Protein 4FHD (pdb70)

Nearest PDB structures (foldseek):
  4fhd-assembly1_A  TM=1.003E+00  e=2.148E-74  Geobacillus thermodenitrificans NG80-2
  4rh1-assembly1_A  TM=1.002E+00  e=1.471E-72  Geobacillus thermodenitrificans NG80-2
  4k9r-assembly1_A  TM=9.963E-01  e=1.857E-71  Geobacillus thermodenitrificans NG80-2
  4fhe-assembly1_A  TM=9.965E-01  e=1.137E-70  Geobacillus thermodenitrificans NG80-2
  4fhg-assembly1_A  TM=9.957E-01  e=1.957E-70  Geobacillus thermodenitrificans NG80-2

InterPro domains:
  IPR007197 Radical SAM [PS51918] (76-304)
  IPR007197 Radical SAM [SFLDS00029] (1-341)
  IPR023897 Spore photoproduct lyase, firmicutes [TIGR04070] (4-341)
  IPR034560 Spore photoproduct lyase, Bacilli type [SFLDF00292] (1-341)
  IPR049539 Spore photoproduct lyase [PF20903] (4-341)
  IPR049539 Spore photoproduct lyase [PTHR37822] (7-338)

Organism: Geobacillus thermodenitrificans (strain NG80-2) (NCBI:txid420246)

CATH classification: 3.40.50.12110 (+1 more: 3.80.30.30)

Structure (mmCIF, N/CA/C/O backbone):
data_4FHD
#
_entry.id   4FHD
#
_cell.length_a   53.320
_cell.length_b   58.920
_cell.length_c   131.620
_cell.angle_alpha   90.00
_cell.angle_beta   90.00
_cell.angle_gamma   90.00
#
_symmetry.space_group_name_H-M   'P 21 21 21'
#
loop_
_entity.id
_entity.type
_entity.pdbx_description
1 polymer 'Spore photoproduct lyase'
2 non-polymer 'IRON/SULFUR CLUSTER'
3 non-polymer [(3S)-3-amino-4-hydroxy-4-oxo-butyl]-[[(2S,3S,4R,5R)-5-(6-aminopurin-9-yl)-3,4-dihydroxy-oxolan-2-yl]methyl]-methyl-selanium
4 non-polymer 'SULFATE ION'
5 non-polymer 1-[(2R,4S,5R)-5-(hydroxymethyl)-4-oxidanyl-oxolan-2-yl]-5-[[(5R)-1-[(2R,4S,5R)-5-(hydroxymethyl)-4-oxidanyl-oxolan-2-yl]-5-methyl-2,4-bis(oxidanylidene)-1,3-diazinan-5-yl]methyl]pyrimidine-2,4-dione
6 non-polymer 'PYROPHOSPHATE 2-'
7 water water
#
loop_
_atom_site.group_PDB
_atom_site.id
_atom_site.type_symbol
_atom_site.label_atom_id
_atom_site.label_alt_id
_atom_site.label_comp_id
_atom_site.label_asym_id
_atom_site.label_entity_id
_atom_site.label_seq_id
_atom_site.pdbx_PDB_ins_code
_atom_site.Cartn_x
_atom_site.Cartn_y
_atom_site.Cartn_z
_atom_site.occupancy
_atom_site.B_iso_or_equiv
_atom_site.auth_seq_id
_atom_site.auth_comp_id
_atom_site.auth_asym_id
_atom_site.auth_atom_id
_atom_site.pdbx_PDB_model_num
ATOM 1 N N . LYS A 1 29 ? -36.197 -1.574 -0.072 1.00 38.86 2 LYS A N 1
ATOM 2 C CA . LYS A 1 29 ? -36.092 -1.788 1.400 1.00 38.23 2 LYS A CA 1
ATOM 3 C C . LYS A 1 29 ? -34.923 -1.053 2.076 1.00 37.35 2 LYS A C 1
ATOM 4 O O . LYS A 1 29 ? -34.856 -1.035 3.302 1.00 37.12 2 LYS A O 1
ATOM 10 N N . PRO A 1 30 ? -34.001 -0.447 1.294 1.00 36.24 3 PRO A N 1
ATOM 11 C CA . PRO A 1 30 ? -33.037 0.446 1.948 1.00 35.27 3 PRO A CA 1
ATOM 12 C C . PRO A 1 30 ? -33.735 1.603 2.656 1.00 34.19 3 PRO A C 1
ATOM 13 O O . PRO A 1 30 ? -34.731 2.118 2.152 1.00 33.87 3 PRO A O 1
ATOM 17 N N . PHE A 1 31 ? -33.238 1.998 3.825 1.00 32.51 4 PHE A N 1
ATOM 18 C CA . PHE A 1 31 ? -33.893 3.061 4.579 1.00 31.39 4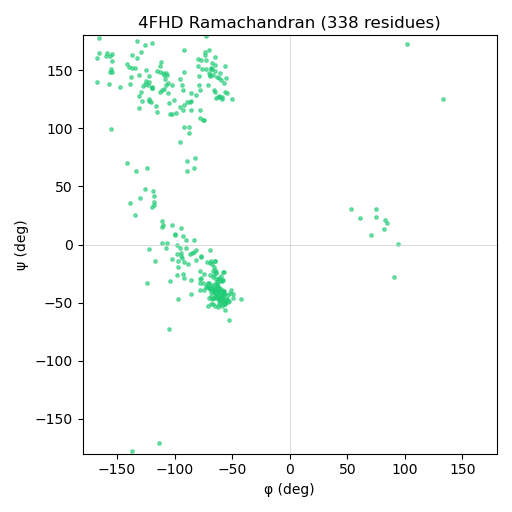 PHE A CA 1
ATOM 19 C C . PHE A 1 31 ? -33.913 4.396 3.808 1.00 30.20 4 PHE A C 1
ATOM 20 O O . PHE A 1 31 ? -32.889 4.866 3.332 1.00 29.95 4 PHE A O 1
ATOM 28 N N . VAL A 1 32 ? -35.098 4.978 3.692 1.00 29.15 5 VAL A N 1
ATOM 29 C CA . VAL A 1 32 ? -35.265 6.345 3.226 1.00 28.66 5 VAL A CA 1
ATOM 30 C C . VAL A 1 32 ? -36.185 7.065 4.211 1.00 28.14 5 VAL A C 1
ATOM 31 O O . VAL A 1 32 ? -37.278 6.578 4.504 1.00 28.10 5 VAL A O 1
ATOM 35 N N . PRO A 1 33 ? -35.753 8.231 4.722 1.00 27.21 6 PRO A N 1
ATOM 36 C CA . PRO A 1 33 ? -36.560 8.950 5.710 1.00 27.04 6 PRO A CA 1
ATOM 37 C C . PRO A 1 33 ? -37.870 9.508 5.131 1.00 26.97 6 PRO A C 1
ATOM 38 O O . PRO A 1 33 ? -37.943 9.807 3.947 1.00 26.56 6 PRO A O 1
ATOM 42 N N . LYS A 1 34 ? -38.887 9.624 5.977 1.00 27.19 7 LYS A N 1
ATOM 43 C CA . LYS A 1 34 ? -40.163 10.252 5.609 1.00 27.70 7 LYS A CA 1
ATOM 44 C C . LYS A 1 34 ? -40.180 11.746 5.940 1.00 27.14 7 LYS A C 1
ATOM 45 O O . LYS A 1 34 ? -41.050 12.489 5.482 1.00 27.44 7 LYS A O 1
ATOM 51 N N . LEU A 1 35 ? -39.226 12.167 6.760 1.00 26.22 8 LEU A N 1
ATOM 52 C CA . LEU A 1 35 ? -39.091 13.547 7.186 1.00 25.76 8 LEU A CA 1
ATOM 53 C C . LEU A 1 35 ? -37.601 13.819 7.381 1.00 25.24 8 LEU A C 1
ATOM 54 O O . LEU A 1 35 ? -36.905 12.975 7.933 1.00 25.14 8 LEU A O 1
ATOM 59 N N . VAL A 1 36 ? -37.118 14.963 6.901 1.00 24.72 9 VAL A N 1
ATOM 60 C CA . VAL A 1 36 ? -35.711 15.362 7.072 1.00 24.40 9 VAL A CA 1
ATOM 61 C C . VAL A 1 36 ? -35.598 16.780 7.622 1.00 24.82 9 VAL A C 1
ATOM 62 O O . VAL A 1 36 ? -36.245 17.718 7.109 1.00 24.90 9 VAL A O 1
ATOM 66 N N . TYR A 1 37 ? -34.774 16.936 8.660 1.00 24.58 10 TYR A N 1
ATOM 67 C CA . TYR A 1 37 ? -34.425 18.240 9.202 1.00 24.86 10 TYR A CA 1
ATOM 68 C C . TYR A 1 37 ? -32.981 18.580 8.852 1.00 25.27 10 TYR A C 1
ATOM 69 O O . TYR A 1 37 ? -32.113 17.702 8.871 1.00 25.20 10 TYR A O 1
ATOM 78 N N . PHE A 1 38 ? -32.722 19.853 8.560 1.00 25.24 11 PHE A N 1
ATOM 79 C CA . PHE A 1 38 ? -31.359 20.340 8.362 1.00 25.51 11 PHE A CA 1
ATOM 80 C C . PHE A 1 38 ? -31.043 21.415 9.381 1.00 26.55 11 PHE A C 1
ATOM 81 O O . PHE A 1 38 ? -31.857 22.315 9.630 1.00 26.61 11 PHE A O 1
ATOM 89 N N . GLU A 1 39 ? -29.863 21.332 9.983 1.00 27.34 12 GLU A N 1
ATOM 90 C CA . GLU A 1 39 ? -29.312 22.487 10.679 1.00 28.26 12 GLU A CA 1
ATOM 91 C C . GLU A 1 39 ? -28.897 23.503 9.629 1.00 28.40 12 GLU A C 1
ATOM 92 O O . GLU A 1 39 ? -28.308 23.118 8.615 1.00 28.33 12 GLU A O 1
ATOM 98 N N . PRO A 1 40 ? -29.185 24.801 9.858 1.00 29.02 13 PRO A N 1
ATOM 99 C CA . PRO A 1 40 ? -28.738 25.811 8.907 1.00 29.52 13 PRO A CA 1
ATOM 100 C C . PRO A 1 40 ? -27.260 25.651 8.559 1.00 30.02 13 PRO A C 1
ATOM 101 O O . PRO A 1 40 ? -26.890 25.714 7.393 1.00 29.54 13 PRO A O 1
ATOM 105 N N . GLU A 1 41 ? -26.444 25.387 9.574 1.00 30.87 14 GLU A N 1
ATOM 106 C CA . GLU A 1 41 ? -24.990 25.269 9.410 1.00 31.85 14 GLU A CA 1
ATOM 107 C C . GLU A 1 41 ? -24.529 24.081 8.551 1.00 31.56 14 GLU A C 1
ATOM 108 O O . GLU A 1 41 ? -23.445 24.128 7.953 1.00 31.54 14 GLU A O 1
ATOM 114 N N . ALA A 1 42 ? -25.339 23.022 8.489 1.00 31.41 15 ALA A N 1
ATOM 115 C CA . ALA A 1 42 ? -25.040 21.866 7.630 1.00 31.64 15 ALA A CA 1
ATOM 116 C C . ALA A 1 42 ? -24.904 22.247 6.153 1.00 31.79 15 ALA A C 1
ATOM 117 O O . ALA A 1 42 ? -24.123 21.638 5.416 1.00 30.98 15 ALA A O 1
ATOM 119 N N . LEU A 1 43 ? -25.652 23.267 5.735 1.00 32.79 16 LEU A N 1
ATOM 120 C CA . LEU A 1 43 ? -25.635 23.742 4.343 1.00 33.57 16 LEU A CA 1
ATOM 121 C C . LEU A 1 43 ? -24.290 24.326 3.902 1.00 34.16 16 LEU A C 1
ATOM 122 O O . LEU A 1 43 ? -24.066 24.532 2.709 1.00 34.72 16 LEU A O 1
ATOM 127 N N . SER A 1 44 ? -23.407 24.601 4.853 1.00 34.48 17 SER A N 1
ATOM 128 C CA . SER A 1 44 ? -22.078 25.114 4.539 1.00 34.86 17 SER A CA 1
ATOM 129 C C . SER A 1 44 ? -21.084 24.014 4.179 1.00 34.69 17 SER A C 1
ATOM 130 O O . SER A 1 44 ? -19.953 24.312 3.788 1.00 35.20 17 SER A O 1
ATOM 133 N N . TYR A 1 45 ? -21.491 22.754 4.318 1.00 33.84 18 TYR A N 1
ATOM 134 C CA . TYR A 1 45 ? -20.622 21.632 4.006 1.00 33.57 18 TYR A CA 1
ATOM 135 C C . TYR A 1 45 ? -21.103 20.918 2.748 1.00 33.84 18 TYR A C 1
ATOM 136 O O . TYR A 1 45 ? -22.312 20.892 2.473 1.00 33.59 18 TYR A O 1
ATOM 145 N N . PRO A 1 46 ? -20.159 20.355 1.967 1.00 33.90 19 PRO A N 1
ATOM 146 C CA . PRO A 1 46 ? -20.480 19.604 0.744 1.00 33.64 19 PRO A CA 1
ATOM 147 C C . PRO A 1 46 ? -21.562 18.539 0.916 1.00 32.97 19 PRO A C 1
ATOM 148 O O . PRO A 1 46 ? -22.482 18.458 0.093 1.00 33.06 19 PRO A O 1
ATOM 152 N N . LEU A 1 47 ? -21.462 17.736 1.975 1.00 31.78 20 LEU A N 1
ATOM 153 C CA . LEU A 1 47 ? -22.448 16.693 2.234 1.00 30.92 20 LEU A CA 1
ATOM 154 C C . LEU A 1 47 ? -23.820 17.279 2.599 1.00 30.39 20 LEU A C 1
ATOM 155 O O . LEU A 1 47 ? -24.858 16.733 2.208 1.00 29.12 20 LEU A O 1
ATOM 160 N N . GLY A 1 48 ? -23.817 18.387 3.339 1.00 29.75 21 GLY A N 1
ATOM 161 C CA . GLY A 1 48 ? -25.051 19.116 3.633 1.00 29.69 21 GLY A CA 1
ATOM 162 C C . GLY A 1 48 ? -25.781 19.545 2.370 1.00 29.75 21 GLY A C 1
ATOM 163 O O . GLY A 1 48 ? -26.979 19.287 2.210 1.00 29.20 21 GLY A O 1
ATOM 164 N N . LYS A 1 49 ? -25.048 20.193 1.473 1.00 29.67 22 LYS A N 1
ATOM 165 C CA . LYS A 1 49 ? -25.599 20.684 0.212 1.00 30.12 22 LYS A CA 1
ATOM 166 C C . LYS A 1 49 ? -26.096 19.540 -0.665 1.00 29.61 22 LYS A C 1
ATOM 167 O O . LYS A 1 49 ? -27.188 19.619 -1.237 1.00 29.10 22 LYS A O 1
ATOM 173 N N . GLU A 1 50 ? -25.288 18.486 -0.768 1.00 29.39 23 GLU A N 1
ATOM 174 C CA . GLU A 1 50 ? -25.632 17.302 -1.546 1.00 29.76 23 GLU A CA 1
ATOM 175 C C . GLU A 1 50 ? -26.918 16.651 -1.064 1.00 28.87 23 GLU A C 1
ATOM 176 O O . GLU A 1 50 ? -27.768 16.286 -1.876 1.00 28.29 23 GLU A O 1
ATOM 182 N N . LEU A 1 51 ? -27.042 16.491 0.253 1.00 27.64 24 LEU A N 1
ATOM 183 C CA . LEU A 1 51 ? -28.221 15.865 0.844 1.00 27.07 24 LEU A CA 1
ATOM 184 C C . LEU A 1 51 ? -29.451 16.753 0.690 1.00 26.56 24 LEU A C 1
ATOM 185 O O . LEU A 1 51 ? -30.543 16.256 0.462 1.00 26.40 24 LEU A O 1
ATOM 190 N N . TYR A 1 52 ? -29.275 18.063 0.816 1.00 26.47 25 TYR A N 1
ATOM 191 C CA . TYR A 1 52 ? -30.385 18.979 0.612 1.00 26.68 25 TYR A CA 1
ATOM 192 C C . TYR A 1 52 ? -30.914 18.880 -0.826 1.00 26.87 25 TYR A C 1
ATOM 193 O O . TYR A 1 52 ? -32.125 18.817 -1.043 1.00 25.86 25 TYR A O 1
ATOM 202 N N . GLU A 1 53 ? -29.997 18.836 -1.789 1.00 27.23 26 GLU A N 1
ATOM 203 C CA . GLU A 1 53 ? -30.336 18.680 -3.209 1.00 28.17 26 GLU A CA 1
ATOM 204 C C . GLU A 1 53 ? -31.042 17.345 -3.493 1.00 28.19 26 GLU A C 1
ATOM 205 O O . GLU A 1 53 ? -32.037 17.299 -4.222 1.00 28.16 26 GLU A O 1
ATOM 211 N N . LYS A 1 54 ? -30.523 16.269 -2.907 1.00 27.96 27 LYS A N 1
ATOM 212 C CA . LYS A 1 54 ? -31.089 14.929 -3.064 1.00 27.94 27 LYS A CA 1
ATOM 213 C C . LYS A 1 54 ? -32.511 14.839 -2.517 1.00 27.21 27 LYS A C 1
ATOM 214 O O . LYS A 1 54 ? -33.433 14.426 -3.228 1.00 26.90 27 LYS A O 1
ATOM 220 N N . PHE A 1 55 ? -32.696 15.234 -1.262 1.00 26.72 28 PHE A N 1
ATOM 221 C CA . PHE A 1 55 ? -34.013 15.107 -0.629 1.00 26.93 28 PHE A CA 1
ATOM 222 C C . PHE A 1 55 ? -35.074 16.071 -1.167 1.00 26.89 28 PHE A C 1
ATOM 223 O O . PHE A 1 55 ? -36.249 15.704 -1.223 1.00 26.40 28 PHE A O 1
ATOM 231 N N . THR A 1 56 ? -34.677 17.277 -1.573 1.00 26.96 29 THR A N 1
ATOM 232 C CA . THR A 1 56 ? -35.635 18.182 -2.223 1.00 27.83 29 THR A CA 1
ATOM 233 C C . THR A 1 56 ? -36.082 17.599 -3.575 1.00 28.43 29 THR A C 1
ATOM 234 O O . THR A 1 56 ? -37.250 17.677 -3.922 1.00 29.18 29 THR A O 1
ATOM 238 N N . GLN A 1 57 ? -35.149 17.014 -4.316 1.00 29.26 30 GLN A N 1
ATOM 239 C CA . GLN A 1 57 ? -35.446 16.373 -5.601 1.00 30.36 30 GLN A CA 1
ATOM 240 C C . GLN A 1 57 ? -36.364 15.150 -5.441 1.00 30.61 30 GLN A C 1
ATOM 241 O O . GLN A 1 57 ? -37.198 14.875 -6.306 1.00 30.73 30 GLN A O 1
ATOM 247 N N . MET A 1 58 ? -36.222 14.425 -4.336 1.00 30.69 31 MET A N 1
ATOM 248 C CA . MET A 1 58 ? -37.093 13.284 -4.065 1.00 31.48 31 MET A CA 1
ATOM 249 C C . MET A 1 58 ? -38.473 13.713 -3.582 1.00 31.42 31 MET A C 1
ATOM 250 O O . MET A 1 58 ? -39.366 12.883 -3.495 1.00 32.02 31 MET A O 1
ATOM 255 N N . GLY A 1 59 ? -38.644 14.996 -3.261 1.00 31.39 32 GLY A N 1
ATOM 256 C CA . GLY A 1 59 ? -39.932 15.504 -2.809 1.00 31.64 32 GLY A CA 1
ATOM 257 C C . GLY A 1 59 ? -40.262 15.101 -1.385 1.00 31.90 32 GLY A C 1
ATOM 258 O O . GLY A 1 59 ? -41.430 15.057 -0.997 1.00 32.06 32 GLY A O 1
ATOM 259 N N . ILE A 1 60 ? -39.237 14.799 -0.596 1.00 31.80 33 ILE A N 1
ATOM 260 C CA . ILE A 1 60 ? -39.448 14.444 0.803 1.00 31.69 33 ILE A CA 1
ATOM 261 C C . ILE A 1 60 ? -39.684 15.725 1.602 1.00 31.67 33 ILE A C 1
ATOM 262 O O . ILE A 1 60 ? -39.109 16.773 1.299 1.00 31.41 33 ILE A O 1
ATOM 267 N N . LYS A 1 61 ? -40.536 15.651 2.615 1.00 31.70 34 LYS A N 1
ATOM 268 C CA . LYS A 1 61 ? -40.770 16.810 3.461 1.00 32.17 34 LYS A CA 1
ATOM 269 C C . LYS A 1 61 ? -39.489 17.192 4.212 1.00 32.03 34 LYS A C 1
ATOM 270 O O . LYS A 1 61 ? -38.900 16.362 4.908 1.00 31.44 34 LYS A O 1
ATOM 276 N N . ILE A 1 62 ? -39.084 18.454 4.075 1.00 31.96 35 ILE A N 1
ATOM 277 C CA . ILE A 1 62 ? -37.863 18.952 4.683 1.00 32.30 35 ILE A CA 1
ATOM 278 C C . ILE A 1 62 ? -38.165 20.140 5.593 1.00 32.64 35 ILE A C 1
ATOM 279 O O . ILE A 1 62 ? -38.942 21.030 5.235 1.00 31.98 35 ILE A O 1
ATOM 284 N N . ARG A 1 63 ? -37.528 20.141 6.760 1.00 32.65 36 ARG A N 1
ATOM 285 C CA . ARG A 1 63 ? -37.659 21.219 7.729 1.00 33.45 36 ARG A CA 1
ATOM 286 C C . ARG A 1 63 ? -36.288 21.714 8.174 1.00 34.42 36 ARG A C 1
ATOM 287 O O . ARG A 1 63 ? -35.275 21.068 7.921 1.00 33.80 36 ARG A O 1
ATOM 295 N N . GLU A 1 64 ? -36.283 22.876 8.818 1.00 35.81 37 GLU A N 1
ATOM 296 C CA . GLU A 1 64 ? -35.092 23.476 9.390 1.00 37.43 37 GLU A CA 1
ATOM 297 C C . GLU A 1 64 ? -35.132 23.235 10.889 1.00 38.04 37 GLU A C 1
ATOM 298 O O . GLU A 1 64 ? -36.202 23.349 11.489 1.00 37.76 37 GLU A O 1
ATOM 304 N N . THR A 1 65 ? -33.988 22.873 11.481 1.00 39.05 38 THR A N 1
ATOM 305 C CA . THR A 1 65 ? -33.844 22.766 12.953 1.00 40.31 38 THR A CA 1
ATOM 306 C C . THR A 1 65 ? -32.657 23.556 13.485 1.00 41.53 38 THR A C 1
ATOM 307 O O . THR A 1 65 ? -31.561 23.483 12.935 1.00 40.81 38 THR A O 1
ATOM 311 N N . THR A 1 66 ? -32.882 24.271 14.590 1.00 43.02 39 THR A N 1
ATOM 312 C CA . THR A 1 66 ? -31.896 25.196 15.159 1.00 43.66 39 THR A CA 1
ATOM 313 C C . THR A 1 66 ? -30.671 24.483 15.767 1.00 44.54 39 THR A C 1
ATOM 314 O O . THR A 1 66 ? -29.598 25.067 15.868 1.00 44.96 39 THR A O 1
ATOM 318 N N . SER A 1 67 ? -30.849 23.235 16.194 1.00 44.94 40 SER A N 1
ATOM 319 C CA . SER A 1 67 ? -29.748 22.377 16.608 1.00 45.37 40 SER A CA 1
ATOM 320 C C . SER A 1 67 ? -30.242 20.934 16.450 1.00 45.96 40 SER A C 1
ATOM 321 O O . SER A 1 67 ? -31.381 20.642 16.806 1.00 45.72 40 SER A O 1
ATOM 324 N N . HIS A 1 68 ? -29.397 20.044 15.925 1.00 46.52 41 HIS A N 1
ATOM 325 C CA . HIS A 1 68 ? -29.720 18.608 15.842 1.00 46.94 41 HIS A CA 1
ATOM 326 C C . HIS A 1 68 ? -29.854 17.988 17.237 1.00 47.59 41 HIS A C 1
ATOM 327 O O . HIS A 1 68 ? -30.338 16.864 17.378 1.00 47.05 41 HIS A O 1
ATOM 334 N N . ASN A 1 69 ? -29.389 18.721 18.252 1.00 48.42 42 ASN A N 1
ATOM 335 C CA . ASN A 1 69 ? -29.604 18.364 19.654 1.00 49.05 42 ASN A CA 1
ATOM 336 C C . ASN A 1 69 ? -31.016 18.694 20.142 1.00 49.12 42 ASN A C 1
ATOM 337 O O . ASN A 1 69 ? -31.387 18.305 21.246 1.00 49.70 42 ASN A O 1
ATOM 342 N N . GLN A 1 70 ? -31.792 19.423 19.341 1.00 49.15 43 GLN A N 1
ATOM 343 C CA . GLN A 1 70 ? -33.191 19.702 19.679 1.00 48.99 43 GLN A CA 1
ATOM 344 C C . GLN A 1 70 ? -34.051 19.990 18.431 1.00 48.31 43 GLN A C 1
ATOM 345 O O . GLN A 1 70 ? -34.059 21.093 17.885 1.00 48.53 43 GLN A O 1
ATOM 351 N N . VAL A 1 71 ? -34.778 18.969 17.994 1.00 47.29 44 VAL A N 1
ATOM 352 C CA . VAL A 1 71 ? -35.586 19.025 16.782 1.00 46.00 44 VAL A CA 1
ATOM 353 C C . VAL A 1 71 ? -37.056 19.132 17.191 1.00 45.35 44 VAL A C 1
ATOM 354 O O . VAL A 1 71 ? -37.519 18.342 18.010 1.00 45.15 44 VAL A O 1
ATOM 358 N N . ARG A 1 72 ? -37.782 20.096 16.617 1.00 44.28 45 ARG A N 1
ATOM 359 C CA . ARG A 1 72 ? -39.175 20.361 17.004 1.00 43.83 45 ARG A CA 1
ATOM 360 C C . ARG A 1 72 ? -40.194 19.899 15.972 1.00 42.81 45 ARG A C 1
ATOM 361 O O . ARG A 1 72 ? -39.957 19.966 14.769 1.00 42.58 45 ARG A O 1
ATOM 369 N N . GLY A 1 73 ? -41.345 19.445 16.460 1.00 41.95 46 GLY A N 1
ATOM 370 C CA . GLY A 1 73 ? -42.492 19.188 15.608 1.00 41.29 46 GLY A CA 1
ATOM 371 C C . GLY A 1 73 ? -42.522 17.831 14.937 1.00 40.94 46 GLY A C 1
ATOM 372 O O . GLY A 1 73 ? -43.238 17.653 13.956 1.00 40.66 46 GLY A O 1
ATOM 373 N N . ILE A 1 74 ? -41.756 16.868 15.449 1.00 40.45 47 ILE A N 1
ATOM 374 C CA . ILE A 1 74 ? -41.859 15.497 14.948 1.00 40.38 47 ILE A CA 1
ATOM 375 C C . ILE A 1 74 ? -43.291 15.029 15.251 1.00 40.57 47 ILE A C 1
ATOM 376 O O . ILE A 1 74 ? -43.742 15.146 16.384 1.00 39.74 47 ILE A O 1
ATOM 381 N N . PRO A 1 75 ? -44.012 14.532 14.230 1.00 41.23 48 PRO A N 1
ATOM 382 C CA . PRO A 1 75 ? -45.448 14.266 14.392 1.00 41.85 48 PRO A CA 1
ATOM 383 C C . PRO A 1 75 ? -45.756 13.126 15.358 1.00 42.38 48 PRO A C 1
ATOM 384 O O . PRO A 1 75 ? -44.920 12.249 15.578 1.00 42.16 48 PRO A O 1
ATOM 388 N N . GLY A 1 76 ? -46.959 13.156 15.922 1.00 43.45 49 GLY A N 1
ATOM 389 C CA . GLY A 1 76 ? -47.396 12.170 16.894 1.00 44.19 49 GLY A CA 1
ATOM 390 C C . GLY A 1 76 ? -48.031 12.868 18.078 1.00 45.40 49 GLY A C 1
ATOM 391 O O . GLY A 1 76 ? -47.414 13.745 18.692 1.00 45.54 49 GLY A O 1
ATOM 392 N N . GLU A 1 77 ? -49.269 12.490 18.396 1.00 46.28 50 GLU A N 1
ATOM 393 C CA . GLU A 1 77 ? -49.970 13.042 19.554 1.00 47.10 50 GLU A CA 1
ATOM 394 C C . GLU A 1 77 ? -49.716 12.212 20.821 1.00 47.17 50 GLU A C 1
ATOM 395 O O . GLU A 1 77 ? -50.190 12.574 21.903 1.00 47.86 50 GLU A O 1
ATOM 401 N N . THR A 1 78 ? -48.978 11.106 20.687 1.00 46.95 51 THR A N 1
ATOM 402 C CA . THR A 1 78 ? -48.586 10.271 21.828 1.00 46.73 51 THR A CA 1
ATOM 403 C C . THR A 1 78 ? -47.070 10.080 21.847 1.00 46.73 51 THR A C 1
ATOM 404 O O . THR A 1 78 ? -46.385 10.447 20.890 1.00 46.21 51 THR A O 1
ATOM 408 N N . GLU A 1 79 ? -46.557 9.490 22.929 1.00 46.57 52 GLU A N 1
ATOM 409 C CA . GLU A 1 79 ? -45.122 9.212 23.052 1.00 46.53 52 GLU A CA 1
ATOM 410 C C . GLU A 1 79 ? -44.674 8.144 22.065 1.00 45.67 52 GLU A C 1
ATOM 411 O O . GLU A 1 79 ? -43.706 8.346 21.328 1.00 45.74 52 GLU A O 1
ATOM 417 N N . LEU A 1 80 ? -45.376 7.012 22.056 1.00 44.33 53 LEU A N 1
ATOM 418 C CA . LEU A 1 80 ? -45.017 5.901 21.179 1.00 43.38 53 LEU A CA 1
ATOM 419 C C . LEU A 1 80 ? -45.123 6.286 19.696 1.00 42.15 53 LEU A C 1
ATOM 420 O O . LEU A 1 80 ? -44.398 5.745 18.869 1.00 41.72 53 LEU A O 1
ATOM 425 N N . ALA A 1 81 ? -46.020 7.213 19.369 1.00 40.76 54 ALA A N 1
ATOM 426 C CA . ALA A 1 81 ? -46.154 7.686 17.991 1.00 39.79 54 ALA A CA 1
ATOM 427 C C . ALA A 1 81 ? -44.945 8.531 17.600 1.00 38.89 54 ALA A C 1
ATOM 428 O O . ALA A 1 81 ? -44.302 8.272 16.587 1.00 37.87 54 ALA A O 1
ATOM 430 N N . ARG A 1 82 ? -44.640 9.542 18.409 1.00 38.44 55 ARG A N 1
ATOM 431 C CA . ARG A 1 82 ? -43.476 10.398 18.149 1.00 38.13 55 ARG A CA 1
ATOM 432 C C . ARG A 1 82 ? -42.177 9.582 18.107 1.00 37.03 55 ARG A C 1
ATOM 433 O O . ARG A 1 82 ? -41.250 9.927 17.368 1.00 36.36 55 ARG A O 1
ATOM 441 N N . TYR A 1 83 ? -42.135 8.495 18.878 1.00 36.05 56 TYR A N 1
ATOM 442 C CA . TYR A 1 83 ? -41.014 7.555 18.862 1.00 35.89 56 TYR A CA 1
ATOM 443 C C . TYR A 1 83 ? -40.900 6.819 17.529 1.00 35.48 56 TYR A C 1
ATOM 444 O O . TYR A 1 83 ? -39.814 6.755 16.931 1.00 34.79 56 TYR A O 1
ATOM 453 N N . ARG A 1 84 ? -42.020 6.243 17.089 1.00 34.88 57 ARG A N 1
ATOM 454 C CA . ARG A 1 84 ? -42.097 5.561 15.791 1.00 34.74 57 ARG A CA 1
ATOM 455 C C . ARG A 1 84 ? -41.732 6.523 14.659 1.00 33.19 57 ARG A C 1
ATOM 456 O O . ARG A 1 84 ? -40.967 6.184 13.769 1.00 32.52 57 ARG A O 1
ATOM 464 N N . ASN A 1 85 ? -42.284 7.730 14.705 1.00 31.85 58 ASN A N 1
ATOM 465 C CA . ASN A 1 85 ? -42.052 8.704 13.644 1.00 30.85 58 ASN A CA 1
ATOM 466 C C . ASN A 1 85 ? -40.621 9.238 13.659 1.00 30.11 58 ASN A C 1
ATOM 467 O O . ASN A 1 85 ? -40.026 9.456 12.601 1.00 29.47 58 ASN A O 1
ATOM 472 N N . ALA A 1 86 ? -40.077 9.430 14.856 1.00 29.12 59 ALA A N 1
ATOM 473 C CA . ALA A 1 86 ? -38.667 9.800 15.022 1.00 28.90 59 ALA A CA 1
ATOM 474 C C . ALA A 1 86 ? -37.747 8.823 14.292 1.00 28.50 59 ALA A C 1
ATOM 475 O O . ALA A 1 86 ? -36.822 9.238 13.593 1.00 28.41 59 ALA A O 1
ATOM 477 N N . LYS A 1 87 ? -38.027 7.529 14.414 1.00 28.35 60 LYS A N 1
ATOM 478 C CA . LYS A 1 87 ? -37.236 6.502 13.730 1.00 28.76 60 LYS A CA 1
ATOM 479 C C . LYS A 1 87 ? -37.392 6.472 12.186 1.00 28.66 60 LYS A C 1
ATOM 480 O O . LYS A 1 87 ? -36.693 5.714 11.514 1.00 29.23 60 LYS A O 1
ATOM 486 N N . SER A 1 88 ? -38.285 7.295 11.631 1.00 28.03 61 SER A N 1
ATOM 487 C CA . SER A 1 88 ? -38.342 7.533 10.187 1.00 27.92 61 SER A CA 1
ATOM 488 C C . SER A 1 88 ? -37.899 8.964 9.842 1.00 27.05 61 SER A C 1
ATOM 489 O O . SER A 1 88 ? -38.131 9.438 8.728 1.00 27.36 61 SER A O 1
ATOM 492 N N . THR A 1 89 ? -37.258 9.636 10.796 1.00 26.10 62 THR A N 1
ATOM 493 C CA . THR A 1 89 ? -36.842 11.016 10.647 1.00 25.40 62 THR A CA 1
ATOM 494 C C . THR A 1 89 ? -35.309 11.074 10.607 1.00 25.01 62 THR A C 1
ATOM 495 O O . THR A 1 89 ? -34.627 10.450 11.442 1.00 24.68 62 THR A O 1
ATOM 499 N N . LEU A 1 90 ? -34.785 11.792 9.614 1.00 24.29 63 LEU A N 1
ATOM 500 C CA . LEU A 1 90 ? -33.341 12.046 9.477 1.00 23.93 63 LEU A CA 1
ATOM 501 C C . LEU A 1 90 ? -33.035 13.503 9.816 1.00 23.75 63 LEU A C 1
ATOM 502 O O . LEU A 1 90 ? -33.767 14.417 9.415 1.00 23.16 63 LEU A O 1
ATOM 507 N N . VAL A 1 91 ? -31.957 13.723 10.559 1.00 23.53 64 VAL A N 1
ATOM 508 C CA . VAL A 1 91 ? -31.518 15.062 10.881 1.00 23.49 64 VAL A CA 1
ATOM 509 C C . VAL A 1 91 ? -30.079 15.220 10.385 1.00 23.94 64 VAL A C 1
ATOM 510 O O . VAL A 1 91 ? -29.201 14.421 10.730 1.00 23.30 64 VAL A O 1
ATOM 514 N N . VAL A 1 92 ? -29.851 16.241 9.566 1.00 24.09 65 VAL A N 1
ATOM 515 C CA . VAL A 1 92 ? -28.536 16.493 8.983 1.00 24.53 65 VAL A CA 1
ATOM 516 C C . VAL A 1 92 ? -27.919 17.659 9.734 1.00 24.84 65 VAL A C 1
ATOM 517 O O . VAL A 1 92 ? -28.401 18.791 9.647 1.00 24.80 65 VAL A O 1
ATOM 521 N N . GLY A 1 93 ? -26.854 17.376 10.475 1.00 24.56 66 GLY A N 1
ATOM 522 C CA . GLY A 1 93 ? -26.257 18.351 11.359 1.00 25.14 66 GLY A CA 1
ATOM 5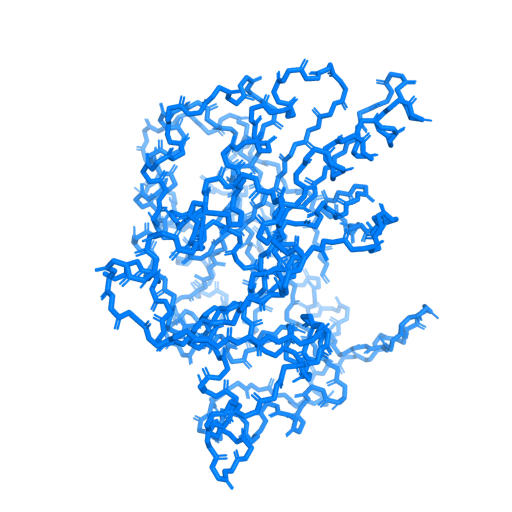23 C C . GLY A 1 93 ? -24.743 18.365 11.312 1.00 25.46 66 GLY A C 1
ATOM 524 O O . GLY A 1 93 ? -24.123 17.643 10.533 1.00 25.30 66 GLY A O 1
ATOM 525 N N . VAL A 1 94 ? -24.171 19.213 12.152 1.00 26.28 67 VAL A N 1
ATOM 526 C CA . VAL A 1 94 ? -22.733 19.368 12.282 1.00 27.05 67 VAL A CA 1
ATOM 527 C C . VAL A 1 94 ? -22.322 18.782 13.636 1.00 27.74 67 VAL A C 1
ATOM 528 O O . VAL A 1 94 ? -22.970 19.053 14.658 1.00 26.89 67 VAL A O 1
ATOM 532 N N . ARG A 1 95 ? -21.264 17.972 13.647 1.00 28.37 68 ARG A N 1
ATOM 533 C CA . ARG A 1 95 ? -20.735 17.456 14.900 1.00 29.85 68 ARG A CA 1
ATOM 534 C C . ARG A 1 95 ? -19.921 18.561 15.552 1.00 30.91 68 ARG A C 1
ATOM 535 O O . ARG A 1 95 ? -18.832 18.903 15.073 1.00 30.36 68 ARG A O 1
ATOM 543 N N . ARG A 1 96 ? -20.451 19.105 16.642 1.00 32.08 69 ARG A N 1
ATOM 544 C CA . ARG A 1 96 ? -19.772 20.158 17.384 1.00 33.95 69 ARG A CA 1
ATOM 545 C C . ARG A 1 96 ? -18.887 19.604 18.517 1.00 34.94 69 ARG A C 1
ATOM 546 O O . ARG A 1 96 ? -17.894 20.227 18.865 1.00 35.80 69 ARG A O 1
ATOM 554 N N . THR A 1 97 ? -19.240 18.451 19.085 1.00 36.10 70 THR A N 1
ATOM 555 C CA . THR A 1 97 ? -18.387 17.792 20.088 1.00 37.12 70 THR A CA 1
ATOM 556 C C . THR A 1 97 ? -17.378 16.896 19.379 1.00 36.98 70 THR A C 1
ATOM 557 O O . THR A 1 97 ? -17.711 15.795 18.947 1.00 37.59 70 THR A O 1
ATOM 561 N N . LEU A 1 98 ? -16.147 17.372 19.256 1.00 36.99 71 LEU A N 1
ATOM 562 C CA . LEU A 1 98 ? -15.132 16.633 18.524 1.00 36.93 71 LEU A CA 1
ATOM 563 C C . LEU A 1 98 ? -14.256 15.745 19.407 1.00 36.20 71 LEU A C 1
ATOM 564 O O . LEU A 1 98 ? -13.472 14.972 18.884 1.00 36.78 71 LEU A O 1
ATOM 569 N N . LYS A 1 99 ? -14.397 15.832 20.728 1.00 35.11 72 LYS A N 1
ATOM 570 C CA . LYS A 1 99 ? -13.861 14.800 21.609 1.00 34.33 72 LYS A CA 1
ATOM 571 C C . LYS A 1 99 ? -14.609 13.493 21.328 1.00 33.13 72 LYS A C 1
ATOM 572 O O . LYS A 1 99 ? -15.835 13.494 21.263 1.00 32.79 72 LYS A O 1
ATOM 578 N N . PHE A 1 100 ? -13.876 12.396 21.139 1.00 31.45 73 PHE A N 1
ATOM 579 C CA . PHE A 1 100 ? -14.495 11.089 20.863 1.00 30.53 73 PHE A CA 1
ATOM 580 C C . PHE A 1 100 ? -14.673 10.319 22.165 1.00 30.79 73 PHE A C 1
ATOM 581 O O . PHE A 1 100 ? -13.765 10.288 22.985 1.00 29.47 73 PHE A O 1
ATOM 589 N N . ASP A 1 101 ? -15.827 9.679 22.336 1.00 31.33 74 ASP A N 1
ATOM 590 C CA . ASP A 1 101 ? -16.036 8.761 23.459 1.00 32.27 74 ASP A CA 1
ATOM 591 C C . ASP A 1 101 ? -15.111 7.546 23.345 1.00 32.26 74 ASP A C 1
ATOM 592 O O . ASP A 1 101 ? -14.689 7.175 22.251 1.00 31.32 74 ASP A O 1
ATOM 597 N N . SER A 1 102 ? -14.803 6.940 24.486 1.00 32.32 75 SER A N 1
ATOM 598 C CA . SER A 1 102 ? -14.183 5.618 24.528 1.00 32.85 75 SER A CA 1
ATOM 599 C C . SER A 1 102 ? -15.176 4.566 24.034 1.00 32.53 75 SER A C 1
ATOM 600 O O . SER A 1 102 ? -16.394 4.749 24.147 1.00 32.60 75 SER A O 1
ATOM 603 N N . SER A 1 103 ? -14.676 3.468 23.475 1.00 31.87 76 SER A N 1
ATOM 604 C CA . SER A 1 103 ? -15.575 2.417 22.975 1.00 31.67 76 SER A CA 1
ATOM 605 C C . SER A 1 103 ? -15.091 1.002 23.284 1.00 31.55 76 SER A C 1
ATOM 606 O O . SER A 1 103 ? -15.293 0.085 22.492 1.00 31.10 76 SER A O 1
ATOM 609 N N . LYS A 1 104 ? -14.474 0.822 24.449 1.00 31.40 77 LYS A N 1
ATOM 610 C CA . LYS A 1 104 ? -14.064 -0.506 24.882 1.00 31.79 77 LYS A CA 1
ATOM 611 C C . LYS A 1 104 ? -15.316 -1.330 25.197 1.00 31.15 77 LYS A C 1
ATOM 612 O O . LYS A 1 104 ? -16.324 -0.777 25.659 1.00 30.51 77 LYS A O 1
ATOM 618 N N . PRO A 1 105 ? -15.274 -2.646 24.927 1.00 30.52 78 PRO A N 1
ATOM 619 C CA . PRO A 1 105 ? -14.160 -3.452 24.425 1.00 29.99 78 PRO A CA 1
ATOM 620 C C . PRO A 1 105 ? -13.961 -3.487 22.899 1.00 29.49 78 PRO A C 1
ATOM 621 O O . PRO A 1 105 ? -12.949 -4.033 22.442 1.00 29.51 78 PRO A O 1
ATOM 625 N N . SER A 1 106 ? -14.874 -2.923 22.108 1.00 28.36 79 SER A N 1
ATOM 626 C CA . SER A 1 106 ? -14.695 -2.947 20.641 1.00 27.93 79 SER A CA 1
ATOM 627 C C . SER A 1 106 ? -13.438 -2.217 20.161 1.00 27.38 79 SER A C 1
ATOM 628 O O . SER A 1 106 ? -12.709 -2.735 19.340 1.00 27.19 79 SER A O 1
ATOM 631 N N . ALA A 1 107 ? -13.220 -1.009 20.667 1.00 26.91 80 ALA A N 1
ATOM 632 C CA . ALA A 1 107 ? -12.238 -0.092 20.103 1.00 26.90 80 ALA A CA 1
ATOM 633 C C . ALA A 1 107 ? -11.835 0.950 21.117 1.00 27.02 80 ALA A C 1
ATOM 634 O O . ALA A 1 107 ? -12.540 1.163 22.111 1.00 27.23 80 ALA A O 1
ATOM 636 N N . GLU A 1 108 ? -10.699 1.605 20.867 1.00 27.00 81 GLU A N 1
ATOM 637 C CA . GLU A 1 108 ? -10.258 2.720 21.706 1.00 27.20 81 GLU A CA 1
ATOM 638 C C . GLU A 1 108 ? -11.255 3.870 21.697 1.00 26.61 81 GLU A C 1
ATOM 639 O O . GLU A 1 108 ? -11.519 4.466 22.737 1.00 25.97 81 GLU A O 1
ATOM 645 N N . TYR A 1 109 ? -11.786 4.205 20.521 1.00 25.78 82 TYR A N 1
ATOM 646 C CA . TYR A 1 109 ? -12.663 5.360 20.400 1.00 25.62 82 TYR A CA 1
ATOM 647 C C . TYR A 1 109 ? -13.876 5.062 19.526 1.00 25.39 82 TYR A C 1
ATOM 648 O O . TYR A 1 109 ? -13.827 4.204 18.633 1.00 25.22 82 TYR A O 1
ATOM 657 N N . ALA A 1 110 ? -14.959 5.772 19.802 1.00 24.62 83 ALA A N 1
ATOM 658 C CA . ALA A 1 110 ? -16.108 5.809 18.912 1.00 24.74 83 ALA A CA 1
ATOM 659 C C . ALA A 1 110 ? -15.941 6.990 17.953 1.00 24.48 83 ALA A C 1
ATOM 660 O O . ALA A 1 110 ? -15.853 8.144 18.395 1.00 25.03 83 ALA A O 1
ATOM 662 N N . ILE A 1 111 ? -15.903 6.714 16.652 1.00 24.37 84 ILE A N 1
ATOM 663 C CA . ILE A 1 111 ? -15.869 7.785 15.655 1.00 24.20 84 ILE A CA 1
ATOM 664 C C . ILE A 1 111 ? -17.325 8.185 15.368 1.00 24.53 84 ILE A C 1
ATOM 665 O O . ILE A 1 111 ? -18.126 7.327 15.013 1.00 24.97 84 ILE A O 1
ATOM 670 N N . PRO A 1 112 ? -17.675 9.474 15.564 1.00 24.80 85 PRO A N 1
ATOM 671 C CA . PRO A 1 112 ? -19.078 9.900 15.444 1.00 24.96 85 PRO A CA 1
ATOM 672 C C . PRO A 1 112 ? -19.472 10.272 14.019 1.00 24.58 85 PRO A C 1
ATOM 673 O O . PRO A 1 112 ? -19.245 11.395 13.579 1.00 26.09 85 PRO A O 1
ATOM 677 N N . LEU A 1 113 ? -20.065 9.331 13.304 1.00 23.76 86 LEU A N 1
ATOM 678 C CA . LEU A 1 113 ? -20.541 9.581 11.955 1.00 23.45 86 LEU A CA 1
ATOM 679 C C . LEU A 1 113 ? -22.068 9.738 11.903 1.00 23.13 86 LEU A C 1
ATOM 680 O O . LEU A 1 113 ? -22.590 10.475 11.072 1.00 22.98 86 LEU A O 1
ATOM 685 N N . ALA A 1 114 ? -22.749 9.039 12.797 1.00 22.88 87 ALA A N 1
ATOM 686 C CA . ALA A 1 114 ? -24.198 9.050 12.895 1.00 23.36 87 ALA A CA 1
ATOM 687 C C . ALA A 1 114 ? -24.607 8.661 14.299 1.00 23.74 87 ALA A C 1
ATOM 688 O O . ALA A 1 114 ? -23.820 8.076 15.051 1.00 22.71 87 ALA A O 1
ATOM 690 N N . THR A 1 115 ? -25.850 8.978 14.635 1.00 24.24 88 THR A N 1
ATOM 691 C CA . THR A 1 115 ? -26.460 8.523 15.877 1.00 25.43 88 THR A CA 1
ATOM 692 C C . THR A 1 115 ? -27.890 8.126 15.552 1.00 24.83 88 THR A C 1
ATOM 693 O O . THR A 1 115 ? -28.555 8.815 14.778 1.00 24.89 88 THR A O 1
ATOM 697 N N . GLY A 1 116 ? -28.355 7.012 16.110 1.00 24.41 89 GLY A N 1
ATOM 698 C CA . GLY A 1 116 ? -29.753 6.590 15.959 1.00 23.82 89 GLY A CA 1
ATOM 699 C C . GLY A 1 116 ? -29.914 5.477 14.934 1.00 23.57 89 GLY A C 1
ATOM 700 O O . GLY A 1 116 ? -28.968 5.121 14.223 1.00 23.41 89 GLY A O 1
ATOM 701 N N . CYS A 1 117 ? -31.119 4.928 14.839 1.00 22.55 90 CYS A N 1
ATOM 702 C CA . CYS A 1 117 ? -31.339 3.755 14.002 1.00 22.59 90 CYS A CA 1
ATOM 703 C C . CYS A 1 117 ? -32.786 3.662 13.574 1.00 22.92 90 CYS A C 1
ATOM 704 O O . CYS A 1 117 ? -33.684 4.070 14.311 1.00 22.21 90 CYS A O 1
ATOM 707 N N . MET A 1 118 ? -32.997 3.117 12.382 1.00 23.54 91 MET A N 1
ATOM 708 C CA . MET A 1 118 ? -34.343 2.897 11.860 1.00 24.60 91 MET A CA 1
ATOM 709 C C . MET A 1 118 ? -34.913 1.550 12.312 1.00 24.48 91 MET A C 1
ATOM 710 O O . MET A 1 118 ? -36.086 1.266 12.077 1.00 24.42 91 MET A O 1
ATOM 715 N N . GLY A 1 119 ? -34.082 0.716 12.944 1.00 24.24 92 GLY A N 1
ATOM 716 C CA . GLY A 1 119 ? -34.518 -0.589 13.425 1.00 24.20 92 GLY A CA 1
ATOM 717 C C . GLY A 1 119 ? -35.400 -0.477 14.652 1.00 24.23 92 GLY A C 1
ATOM 718 O O . GLY A 1 119 ? -35.451 0.574 15.302 1.00 23.59 92 GLY A O 1
ATOM 719 N N . HIS A 1 120 ? -36.072 -1.577 14.977 1.00 24.33 93 HIS A N 1
ATOM 720 C CA . HIS A 1 120 ? -36.965 -1.643 16.125 1.00 24.26 93 HIS A CA 1
ATOM 721 C C . HIS A 1 120 ? -36.687 -2.848 17.022 1.00 24.33 93 HIS A C 1
ATOM 722 O O . HIS A 1 120 ? -37.618 -3.469 17.540 1.00 23.99 93 HIS A O 1
ATOM 729 N N . CYS A 1 121 ? -35.413 -3.171 17.227 1.00 23.97 94 CYS A N 1
ATOM 730 C CA . CYS A 1 121 ? -35.060 -4.288 18.107 1.00 23.85 94 CYS A CA 1
ATOM 731 C C . CYS A 1 121 ? -35.592 -4.005 19.520 1.00 23.41 94 CYS A C 1
ATOM 732 O O . CYS A 1 121 ? -35.339 -2.947 20.087 1.00 22.62 94 CYS A O 1
ATOM 735 N N . HIS A 1 122 ? -36.343 -4.956 20.074 1.00 23.26 95 HIS A N 1
ATOM 736 C CA . HIS A 1 122 ? -37.066 -4.746 21.339 1.00 23.41 95 HIS A CA 1
ATOM 737 C C . HIS A 1 122 ? -36.144 -4.506 22.533 1.00 23.52 95 HIS A C 1
ATOM 738 O O . HIS A 1 122 ? -36.514 -3.819 23.489 1.00 23.17 95 HIS A O 1
ATOM 745 N N . TYR A 1 123 ? -34.951 -5.088 22.450 1.00 23.48 96 TYR A N 1
ATOM 746 C CA . TYR A 1 123 ? -33.971 -5.073 23.531 1.00 23.72 96 TYR A CA 1
ATOM 747 C C . TYR A 1 123 ? -32.957 -3.941 23.379 1.00 23.79 96 TYR A C 1
ATOM 748 O O . TYR A 1 123 ? -32.082 -3.775 24.236 1.00 23.46 96 TYR A O 1
ATOM 757 N N . CYS A 1 124 ? -33.063 -3.178 22.287 1.00 24.17 97 CYS A N 1
ATOM 758 C CA . CYS A 1 124 ? -32.000 -2.264 21.881 1.00 24.37 97 CYS A CA 1
ATOM 759 C C . CYS A 1 124 ? -31.543 -1.363 23.027 1.00 25.38 97 CYS A C 1
ATOM 760 O O . CYS A 1 124 ? -32.347 -0.656 23.639 1.00 24.40 97 CYS A O 1
ATOM 763 N N . TYR A 1 125 ? -30.238 -1.382 23.300 1.00 27.04 98 TYR A N 1
ATOM 764 C CA . TYR A 1 125 ? -29.670 -0.567 24.365 1.00 29.03 98 TYR A CA 1
ATOM 765 C C . TYR A 1 125 ? -29.706 0.928 24.056 1.00 30.26 98 TYR A C 1
ATOM 766 O O . TYR A 1 125 ? -29.539 1.743 24.969 1.00 30.52 98 TYR A O 1
ATOM 775 N N . LEU A 1 126 ? -29.919 1.297 22.791 1.00 31.54 99 LEU A N 1
ATOM 776 C CA . LEU A 1 126 ? -30.104 2.712 22.431 1.00 33.28 99 LEU A CA 1
ATOM 777 C C . LEU A 1 126 ? -31.363 3.350 23.003 1.00 34.46 99 LEU A C 1
ATOM 778 O O . LEU A 1 126 ? -31.456 4.576 23.054 1.00 34.31 99 LEU A O 1
ATOM 783 N N . GLN A 1 127 ? -32.332 2.538 23.407 1.00 35.90 100 GLN A N 1
ATOM 784 C CA . GLN A 1 127 ? -33.580 3.069 23.958 1.00 37.56 100 GLN A CA 1
ATOM 785 C C . GLN A 1 127 ? -33.371 3.830 25.260 1.00 38.88 100 GLN A C 1
ATOM 786 O O . GLN A 1 127 ? -34.195 4.660 25.631 1.00 39.72 100 GLN A O 1
ATOM 792 N N . THR A 1 128 ? -32.297 3.515 25.969 1.00 40.50 101 THR A N 1
ATOM 793 C CA . THR A 1 128 ? -31.896 4.290 27.135 1.00 41.97 101 THR A CA 1
ATOM 794 C C . THR A 1 128 ? -30.825 5.305 26.740 1.00 42.72 101 THR A C 1
ATOM 795 O O . THR A 1 128 ? -30.932 6.485 27.079 1.00 43.35 101 THR A O 1
ATOM 799 N N . THR A 1 129 ? -29.827 4.851 25.987 1.00 43.10 102 THR A N 1
ATOM 800 C CA . THR A 1 129 ? -28.733 5.711 25.525 1.00 43.41 102 THR A CA 1
ATOM 801 C C . THR A 1 129 ? -29.204 6.937 24.738 1.00 43.51 102 THR A C 1
ATOM 802 O O . THR A 1 129 ? -28.671 8.035 24.925 1.00 43.58 102 THR A O 1
ATOM 806 N N . LEU A 1 130 ? -30.174 6.735 23.847 1.00 43.80 103 LEU A N 1
ATOM 807 C CA . LEU A 1 130 ? -30.739 7.802 23.021 1.00 44.25 103 LEU A CA 1
ATOM 808 C C . LEU A 1 130 ? -32.226 7.958 23.288 1.00 44.84 103 LEU A C 1
ATOM 809 O O . LEU A 1 130 ? -32.987 8.322 22.384 1.00 45.66 103 LEU A O 1
ATOM 814 N N . GLY A 1 131 ? -32.647 7.693 24.519 1.00 44.89 104 GLY A N 1
ATOM 815 C CA . GLY A 1 131 ? -34.060 7.727 24.861 1.00 45.10 104 GLY A CA 1
ATOM 816 C C . GLY A 1 131 ? -34.788 8.906 24.246 1.00 45.00 104 GLY A C 1
ATOM 817 O O . GLY A 1 131 ? -35.853 8.744 23.653 1.00 45.53 104 GLY A O 1
ATOM 818 N N . SER A 1 132 ? -34.187 10.085 24.362 1.00 44.75 105 SER A N 1
ATOM 819 C CA . SER A 1 132 ? -34.814 11.342 23.959 1.00 44.41 105 SER A CA 1
ATOM 820 C C . SER A 1 132 ? -34.476 11.815 22.543 1.00 43.78 105 SER A C 1
ATOM 821 O O . SER A 1 132 ? -35.066 12.786 22.065 1.00 44.09 105 SER A O 1
ATOM 824 N N . LYS A 1 133 ? -33.507 11.169 21.894 1.00 42.89 106 LYS A N 1
ATOM 825 C CA . LYS A 1 133 ? -33.089 11.533 20.530 1.00 41.87 106 LYS A CA 1
ATOM 826 C C . LYS A 1 133 ? -33.201 10.302 19.632 1.00 39.97 106 LYS A C 1
ATOM 827 O O . LYS A 1 133 ? -32.193 9.800 19.131 1.00 40.46 106 LYS A O 1
ATOM 833 N N . PRO A 1 134 ? -34.434 9.816 19.404 1.00 37.39 107 PRO A N 1
ATOM 834 C CA . PRO A 1 134 ? -34.557 8.583 18.668 1.00 35.77 107 PRO A CA 1
ATOM 835 C C . PRO A 1 134 ? -34.471 8.772 17.151 1.00 33.58 107 PRO A C 1
ATOM 836 O O . PRO A 1 134 ? -34.489 7.791 16.427 1.00 33.18 107 PRO A O 1
ATOM 840 N N . TYR A 1 135 ? -34.387 10.012 16.676 1.00 31.45 108 TYR A N 1
ATOM 841 C CA . TYR A 1 135 ? -34.265 10.256 15.243 1.00 30.19 108 TYR A CA 1
ATOM 842 C C . TYR A 1 135 ? -32.837 9.964 14.791 1.00 29.08 108 TYR A C 1
ATOM 843 O O . TYR A 1 135 ? -31.922 9.946 15.608 1.00 28.58 108 TYR A O 1
ATOM 852 N N . ILE A 1 136 ? -32.664 9.717 13.496 1.00 27.95 109 ILE A N 1
ATOM 853 C CA . ILE A 1 136 ? -31.345 9.430 12.942 1.00 27.10 109 ILE A CA 1
ATOM 854 C C . ILE A 1 136 ? -30.648 10.750 12.614 1.00 26.90 109 ILE A C 1
ATOM 855 O O . ILE A 1 136 ? -31.180 11.584 11.873 1.00 25.94 109 ILE A O 1
ATOM 860 N N . ARG A 1 137 ? -29.465 10.934 13.194 1.00 26.24 110 ARG A N 1
ATOM 861 C CA . ARG A 1 137 ? -28.650 12.103 12.951 1.00 26.75 110 ARG A CA 1
ATOM 862 C C . ARG A 1 137 ? -27.422 11.683 12.159 1.00 25.68 110 ARG A C 1
ATOM 863 O O . ARG A 1 137 ? -26.788 10.689 12.495 1.00 25.34 110 ARG A O 1
ATOM 871 N N . VAL A 1 138 ? -27.110 12.417 11.105 1.00 24.33 111 VAL A N 1
ATOM 872 C CA . VAL A 1 138 ? -25.842 12.247 10.408 1.00 24.27 111 VAL A CA 1
ATOM 873 C C . VAL A 1 138 ? -25.092 13.570 10.402 1.00 23.95 111 VAL A C 1
ATOM 874 O O . VAL A 1 138 ? -25.706 14.628 10.306 1.00 24.01 111 VAL A O 1
ATOM 878 N N . TYR A 1 139 ? -23.766 13.499 10.502 1.00 24.09 112 TYR A N 1
ATOM 879 C CA . TYR A 1 139 ? -22.925 14.679 10.580 1.00 24.09 112 TYR A CA 1
ATOM 880 C C . TYR A 1 139 ? -22.205 14.907 9.265 1.00 24.00 112 TYR A C 1
ATOM 881 O O . TYR A 1 139 ? -21.733 13.971 8.626 1.00 23.61 112 TYR A O 1
ATOM 890 N N . VAL A 1 140 ? -22.126 16.169 8.865 1.00 23.68 113 VAL A N 1
ATOM 891 C CA . VAL A 1 140 ? -21.607 16.511 7.556 1.00 23.49 113 VAL A CA 1
ATOM 892 C C . VAL A 1 140 ? -20.170 17.035 7.585 1.00 23.70 113 VAL A C 1
ATOM 893 O O . VAL A 1 140 ? -19.534 17.117 6.528 1.00 23.55 113 VAL A O 1
ATOM 897 N N . ASN A 1 141 ? -19.646 17.363 8.768 1.00 23.59 114 ASN A N 1
ATOM 898 C CA . ASN A 1 141 ? -18.305 17.951 8.855 1.00 24.04 114 ASN A CA 1
ATOM 899 C C . ASN A 1 141 ? -17.233 16.875 8.988 1.00 24.55 114 ASN A C 1
ATOM 900 O O . ASN A 1 141 ? -16.522 16.785 9.997 1.00 24.16 114 ASN A O 1
ATOM 905 N N . LEU A 1 142 ? -17.135 16.056 7.941 1.00 24.91 115 LEU A N 1
ATOM 906 C CA . LEU A 1 142 ? -16.242 14.914 7.923 1.00 25.67 115 LEU A CA 1
ATOM 907 C C . LEU A 1 142 ? -14.785 15.346 8.017 1.00 26.21 115 LEU A C 1
ATOM 908 O O . LEU A 1 142 ? -13.990 14.667 8.667 1.00 26.49 115 LEU A O 1
ATOM 913 N N . ASP A 1 143 ? -14.448 16.466 7.377 1.00 26.63 116 ASP A N 1
ATOM 914 C CA . ASP A 1 143 ? -13.100 17.032 7.461 1.00 27.60 116 ASP A CA 1
ATOM 915 C C . ASP A 1 143 ? -12.674 17.217 8.926 1.00 26.82 116 ASP A C 1
ATOM 916 O O . ASP A 1 143 ? -11.596 16.778 9.312 1.00 26.17 116 ASP A O 1
ATOM 921 N N . ASP A 1 144 ? -13.548 17.819 9.735 1.00 26.24 117 ASP A N 1
ATOM 922 C CA . ASP A 1 144 ? -13.304 18.002 11.174 1.00 25.85 117 ASP A CA 1
ATOM 923 C C . ASP A 1 144 ? -13.181 16.659 11.909 1.00 24.85 117 ASP A C 1
ATOM 924 O O . ASP A 1 144 ? -12.326 16.490 12.784 1.00 24.39 117 ASP A O 1
ATOM 929 N N . ILE A 1 145 ? -14.065 15.728 11.581 1.00 23.79 118 ILE A N 1
ATOM 930 C CA . ILE A 1 145 ? -14.129 14.445 12.288 1.00 23.17 118 ILE A CA 1
ATOM 931 C C . ILE A 1 145 ? -12.908 13.585 11.970 1.00 23.16 118 ILE A C 1
ATOM 932 O O . ILE A 1 145 ? -12.286 13.032 12.874 1.00 22.71 118 ILE A O 1
ATOM 937 N N . PHE A 1 146 ? -12.555 13.495 10.693 1.00 22.70 119 PHE A N 1
ATOM 938 C CA . PHE A 1 146 ? -11.389 12.712 10.299 1.00 23.04 119 PHE A CA 1
ATOM 939 C C . PHE A 1 146 ? -10.088 13.342 10.792 1.00 23.00 119 PHE A C 1
ATOM 940 O O . PHE A 1 146 ? -9.160 12.617 11.155 1.00 23.35 119 PHE A O 1
ATOM 948 N N . ALA A 1 147 ? -10.027 14.677 10.829 1.00 23.27 120 ALA A N 1
ATOM 949 C CA . ALA A 1 147 ? -8.871 15.381 11.404 1.00 23.60 120 ALA A CA 1
ATOM 950 C C . ALA A 1 147 ? -8.671 15.006 12.862 1.00 23.61 120 ALA A C 1
ATOM 951 O O . ALA A 1 147 ? -7.545 14.723 13.276 1.00 23.43 120 ALA A O 1
ATOM 953 N N . GLN A 1 148 ? -9.761 15.000 13.635 1.00 23.54 121 GLN A N 1
ATOM 954 C CA . GLN A 1 148 ? -9.689 14.637 15.044 1.00 23.74 121 GLN A CA 1
ATOM 955 C C . GLN A 1 148 ? -9.294 13.167 15.234 1.00 23.43 121 GLN A C 1
ATOM 956 O O . GLN A 1 148 ? -8.530 12.840 16.139 1.00 23.48 121 GLN A O 1
ATOM 962 N N . ALA A 1 149 ? -9.848 12.281 14.408 1.00 23.69 122 ALA A N 1
ATOM 963 C CA . ALA A 1 149 ? -9.445 10.880 14.406 1.00 24.15 122 ALA A CA 1
ATOM 964 C C . ALA A 1 149 ? -7.926 10.764 14.222 1.00 25.09 122 ALA A C 1
ATOM 965 O O . ALA A 1 149 ? -7.265 10.053 14.969 1.00 25.22 122 ALA A O 1
ATOM 967 N N . GLN A 1 150 ? -7.384 11.460 13.220 1.00 25.94 123 GLN A N 1
ATOM 968 C CA . GLN A 1 150 ? -5.940 11.452 12.968 1.00 27.10 123 GLN A CA 1
ATOM 969 C C . GLN A 1 150 ? -5.128 11.927 14.174 1.00 27.49 123 GLN A C 1
ATOM 970 O O . GLN A 1 150 ? -4.065 11.361 14.478 1.00 27.84 123 GLN A O 1
ATOM 976 N N . LYS A 1 151 ? -5.619 12.961 14.858 1.00 28.00 124 LYS A N 1
ATOM 977 C CA . LYS A 1 151 ? -4.990 13.438 16.087 1.00 28.49 124 LYS A CA 1
ATOM 978 C C . LYS A 1 151 ? -4.913 12.348 17.160 1.00 28.28 124 LYS A C 1
ATOM 979 O O . LYS A 1 151 ? -3.880 12.187 17.825 1.00 28.10 124 LYS A O 1
ATOM 985 N N . TYR A 1 152 ? -5.997 11.592 17.320 1.00 27.77 125 TYR A N 1
ATOM 986 C CA . TYR A 1 152 ? -6.002 10.462 18.240 1.00 27.70 125 TYR A CA 1
ATOM 987 C C . TYR A 1 152 ? -5.025 9.365 17.795 1.00 27.85 125 TYR A C 1
ATOM 988 O O . TYR A 1 152 ? -4.329 8.777 18.623 1.00 28.16 125 TYR A O 1
ATOM 997 N N . ILE A 1 153 ? -4.980 9.089 16.499 1.00 27.94 126 ILE A N 1
ATOM 998 C CA . ILE A 1 153 ? -4.051 8.096 15.963 1.00 28.86 126 ILE A CA 1
ATOM 999 C C . ILE A 1 153 ? -2.604 8.545 16.247 1.00 29.85 126 ILE A C 1
ATOM 1000 O O . ILE A 1 153 ? -1.793 7.763 16.744 1.00 29.73 126 ILE A O 1
ATOM 1005 N N . ASN A 1 154 ? -2.313 9.809 15.947 1.00 30.77 127 ASN A N 1
ATOM 1006 C CA . ASN A 1 154 ? -0.994 10.398 16.204 1.00 31.69 127 ASN A CA 1
ATOM 1007 C C . ASN A 1 154 ? -0.594 10.324 17.680 1.00 32.62 127 ASN A C 1
ATOM 1008 O O . ASN A 1 154 ? 0.554 10.025 17.999 1.00 32.73 127 ASN A O 1
ATOM 1013 N N . GLU A 1 155 ? -1.544 10.561 18.579 1.00 33.46 128 GLU A N 1
ATOM 1014 C CA . GLU A 1 155 ? -1.252 10.575 20.017 1.00 34.39 128 GLU A CA 1
ATOM 1015 C C . GLU A 1 155 ? -0.865 9.215 20.597 1.00 34.29 128 GLU A C 1
ATOM 1016 O O . GLU A 1 155 ? -0.322 9.152 21.698 1.00 34.70 128 GLU A O 1
ATOM 1022 N N . ARG A 1 156 ? -1.157 8.137 19.882 1.00 34.30 129 ARG A N 1
ATOM 1023 C CA . ARG A 1 156 ? -0.851 6.786 20.357 1.00 34.56 129 ARG A CA 1
ATOM 1024 C C . ARG A 1 156 ? 0.149 6.003 19.491 1.00 34.45 129 ARG A C 1
ATOM 1025 O O . ARG A 1 156 ? 0.646 4.969 19.927 1.00 34.14 129 ARG A O 1
ATOM 1033 N N . ALA A 1 157 ? 0.422 6.473 18.272 1.00 34.46 130 ALA A N 1
ATOM 1034 C CA . ALA A 1 157 ? 1.277 5.756 17.318 1.00 34.90 130 ALA A CA 1
ATOM 1035 C C . ALA A 1 157 ? 2.684 5.575 17.892 1.00 35.31 130 ALA A C 1
ATOM 1036 O O . ALA A 1 157 ? 3.154 6.447 18.612 1.00 35.12 130 ALA A O 1
ATOM 1038 N N . PRO A 1 158 ? 3.371 4.458 17.558 1.00 35.65 131 PRO A N 1
ATOM 1039 C CA . PRO A 1 158 ? 3.036 3.426 16.581 1.00 35.77 131 PRO A CA 1
ATOM 1040 C C . PRO A 1 158 ? 2.084 2.337 17.075 1.00 35.79 131 PRO A C 1
ATOM 1041 O O . PRO A 1 158 ? 1.815 1.393 16.342 1.00 35.95 131 PRO A O 1
ATOM 1045 N N . GLU A 1 159 ? 1.593 2.463 18.300 1.00 36.02 132 GLU A N 1
ATOM 1046 C CA . GLU A 1 159 ? 0.476 1.646 18.782 1.00 36.29 132 GLU A CA 1
ATOM 1047 C C . GLU A 1 159 ? -0.708 1.826 17.819 1.00 35.44 132 GLU A C 1
ATOM 1048 O O . GLU A 1 159 ? -0.911 2.922 17.282 1.00 34.97 132 GLU A O 1
ATOM 1054 N N . ILE A 1 160 ? -1.456 0.751 17.581 1.00 34.21 133 ILE A N 1
ATOM 1055 C CA . ILE A 1 160 ? -2.631 0.782 16.714 1.00 33.65 133 ILE A CA 1
ATOM 1056 C C . ILE A 1 160 ? -3.813 1.377 17.483 1.00 32.55 133 ILE A C 1
ATOM 1057 O O . ILE A 1 160 ? -4.016 1.055 18.655 1.00 32.65 133 ILE A O 1
ATOM 1062 N N . THR A 1 161 ? -4.575 2.253 16.829 1.00 31.17 134 THR A N 1
ATOM 1063 C CA . THR A 1 161 ? -5.779 2.841 17.426 1.00 29.98 134 THR A CA 1
ATOM 1064 C C . THR A 1 161 ? -6.995 2.408 16.615 1.00 28.99 134 THR A C 1
ATOM 1065 O O . THR A 1 161 ? -7.085 2.711 15.428 1.00 28.50 134 THR A O 1
ATOM 1069 N N . ARG A 1 162 ? -7.924 1.709 17.267 1.00 27.87 135 ARG A N 1
ATOM 1070 C CA . ARG A 1 162 ? -9.151 1.260 16.622 1.00 27.32 135 ARG A CA 1
ATOM 1071 C C . ARG A 1 162 ? -10.290 2.232 16.871 1.00 25.95 135 ARG A C 1
ATOM 1072 O O . ARG A 1 162 ? -10.419 2.785 17.963 1.00 25.98 135 ARG A O 1
ATOM 1080 N N . PHE A 1 163 ? -11.121 2.420 15.851 1.00 24.70 136 PHE A N 1
ATOM 1081 C CA . PHE A 1 163 ? -12.341 3.211 15.965 1.00 23.61 136 PHE A CA 1
ATOM 1082 C C . PHE A 1 163 ? -13.555 2.338 15.655 1.00 23.23 136 PHE A C 1
ATOM 1083 O O . PHE A 1 163 ? -13.541 1.555 14.705 1.00 22.91 136 PHE A O 1
ATOM 1091 N N . GLU A 1 164 ? -14.589 2.473 16.476 1.00 23.11 137 GLU A N 1
ATOM 1092 C CA . GLU A 1 164 ? -15.897 1.860 16.239 1.00 23.26 137 GLU A CA 1
ATOM 1093 C C . GLU A 1 164 ? -16.840 2.923 15.661 1.00 22.64 137 GLU A C 1
ATOM 1094 O O . GLU A 1 164 ? -17.030 3.975 16.273 1.00 22.00 137 GLU A O 1
ATOM 1100 N N . ALA A 1 165 ? -17.429 2.638 14.499 1.00 22.15 138 ALA A N 1
ATOM 1101 C CA . ALA A 1 165 ? -18.334 3.574 13.808 1.00 22.60 138 ALA A CA 1
ATOM 1102 C C . ALA A 1 165 ? -19.829 3.293 14.059 1.00 22.93 138 ALA A C 1
ATOM 1103 O O . ALA A 1 165 ? -20.671 4.092 13.656 1.00 23.45 138 ALA A O 1
ATOM 1105 N N . ALA A 1 166 ? -20.146 2.169 14.705 1.00 23.08 139 ALA A N 1
ATOM 1106 C CA . ALA A 1 166 ? -21.534 1.769 14.962 1.00 23.88 139 ALA A CA 1
ATOM 1107 C C . ALA A 1 166 ? -21.853 1.679 16.458 1.00 24.45 139 ALA A C 1
ATOM 1108 O O . ALA A 1 166 ? -22.634 0.828 16.869 1.00 25.21 139 ALA A O 1
ATOM 1110 N N . CYS A 1 167 ? -21.246 2.545 17.265 1.00 25.11 140 CYS A N 1
ATOM 1111 C CA . CYS A 1 167 ? -21.475 2.559 18.707 1.00 25.95 140 CYS A CA 1
ATOM 1112 C C . CYS A 1 167 ? -22.934 2.889 19.036 1.00 25.85 140 CYS A C 1
ATOM 1113 O O . CYS A 1 167 ? -23.526 2.288 19.921 1.00 24.98 140 CYS A O 1
ATOM 1116 N N . THR A 1 168 ? -23.499 3.849 18.303 1.00 25.74 141 THR A N 1
ATOM 1117 C CA . THR A 1 168 ? -24.780 4.434 18.663 1.00 26.09 141 THR A CA 1
ATOM 1118 C C . THR A 1 168 ? -25.716 4.564 17.466 1.00 25.33 141 THR A C 1
ATOM 1119 O O . THR A 1 168 ? -26.603 5.410 17.468 1.00 24.92 141 THR A O 1
ATOM 1123 N N . SER A 1 169 ? -25.518 3.723 16.456 1.00 24.97 142 SER A N 1
ATOM 1124 C CA . SER A 1 169 ? -26.310 3.774 15.223 1.00 25.04 142 SER A CA 1
ATOM 1125 C C . SER A 1 169 ? -26.101 2.504 14.429 1.00 24.73 142 SER A C 1
ATOM 1126 O O . SER A 1 169 ? -25.156 1.775 14.684 1.00 24.90 142 SER A O 1
ATOM 1129 N N . ASP A 1 170 ? -26.957 2.240 13.448 1.00 24.71 143 ASP A N 1
ATOM 1130 C CA . ASP A 1 170 ? -26.563 1.292 12.405 1.00 25.01 143 ASP A CA 1
ATOM 1131 C C . ASP A 1 170 ? -26.002 2.083 11.222 1.00 24.96 143 ASP A C 1
ATOM 1132 O O . ASP A 1 170 ? -26.717 2.447 10.281 1.00 24.74 143 ASP A O 1
ATOM 1137 N N . ILE A 1 171 ? -24.702 2.340 11.291 1.00 25.32 144 ILE A N 1
ATOM 1138 C CA . ILE A 1 171 ? -24.043 3.207 10.324 1.00 25.55 144 ILE A CA 1
ATOM 1139 C C . ILE A 1 171 ? -24.117 2.624 8.919 1.00 25.50 144 ILE A C 1
ATOM 1140 O O . ILE A 1 171 ? -24.284 3.372 7.946 1.00 25.88 144 ILE A O 1
ATOM 1145 N N . VAL A 1 172 ? -24.013 1.301 8.808 1.00 25.26 145 VAL A N 1
ATOM 1146 C CA . VAL A 1 172 ? -24.084 0.643 7.501 1.00 25.45 145 VAL A CA 1
ATOM 1147 C C . VAL A 1 172 ? -25.479 0.798 6.898 1.00 25.70 145 VAL A C 1
ATOM 1148 O O . VAL A 1 172 ? -25.628 1.143 5.722 1.00 25.45 145 VAL A O 1
ATOM 1152 N N . GLY A 1 173 ? -26.499 0.565 7.717 1.00 25.73 146 GLY A N 1
ATOM 1153 C CA . GLY A 1 173 ? -27.879 0.654 7.266 1.00 26.11 146 GLY A CA 1
ATOM 1154 C C . GLY A 1 173 ? -28.291 1.994 6.688 1.00 26.54 146 GLY A C 1
ATOM 1155 O O . GLY A 1 173 ? -29.158 2.061 5.822 1.00 26.76 146 GLY A O 1
ATOM 1156 N N . ILE A 1 174 ? -27.697 3.075 7.163 1.00 26.85 147 ILE A N 1
ATOM 1157 C CA . ILE A 1 174 ? -28.036 4.365 6.608 1.00 27.65 147 ILE A CA 1
ATOM 1158 C C . ILE A 1 174 ? -27.068 4.859 5.534 1.00 27.17 147 ILE A C 1
ATOM 1159 O O . ILE A 1 174 ? -27.397 5.787 4.811 1.00 26.98 147 ILE A O 1
ATOM 1164 N N . ASP A 1 175 ? -25.893 4.230 5.415 1.00 27.32 148 ASP A N 1
ATOM 1165 C CA . ASP A 1 175 ? -24.808 4.802 4.624 1.00 27.21 148 ASP A CA 1
ATOM 1166 C C . ASP A 1 175 ? -25.069 4.953 3.121 1.00 27.14 148 ASP A C 1
ATOM 1167 O O . ASP A 1 175 ? -24.423 5.779 2.480 1.00 26.84 148 ASP A O 1
ATOM 1172 N N . HIS A 1 176 ? -25.982 4.167 2.555 1.00 27.02 149 HIS A N 1
ATOM 1173 C CA . HIS A 1 176 ? -26.315 4.326 1.136 1.00 27.23 149 HIS A CA 1
ATOM 1174 C C . HIS A 1 176 ? -26.784 5.763 0.836 1.00 27.35 149 HIS A C 1
ATOM 1175 O O . HIS A 1 176 ? -26.681 6.209 -0.299 1.00 27.16 149 HIS A O 1
ATOM 1182 N N . LEU A 1 177 ? -27.279 6.474 1.858 1.00 27.19 150 LEU A N 1
ATOM 1183 C CA . LEU A 1 177 ? -27.735 7.856 1.699 1.00 27.50 150 LEU A CA 1
ATOM 1184 C C . LEU A 1 177 ? -26.607 8.885 1.641 1.00 27.80 150 LEU A C 1
ATOM 1185 O O . LEU A 1 177 ? -26.764 9.929 1.018 1.00 27.99 150 LEU A O 1
ATOM 1190 N N . THR A 1 178 ? -25.489 8.598 2.303 1.00 27.89 151 THR A N 1
ATOM 1191 C CA . THR A 1 178 ? -24.463 9.604 2.551 1.00 27.71 151 THR A CA 1
ATOM 1192 C C . THR A 1 178 ? -23.077 9.231 2.037 1.00 27.51 151 THR A C 1
ATOM 1193 O O . THR A 1 178 ? -22.326 10.115 1.667 1.00 26.81 151 THR A O 1
ATOM 1197 N N . HIS A 1 179 ? -22.744 7.937 2.058 1.00 26.93 152 HIS A N 1
ATOM 1198 C CA . HIS A 1 179 ? -21.389 7.441 1.797 1.00 27.20 152 HIS A CA 1
ATOM 1199 C C . HIS A 1 179 ? -20.347 7.971 2.796 1.00 26.57 152 HIS A C 1
ATOM 1200 O O . HIS A 1 179 ? -19.150 7.971 2.517 1.00 27.27 152 HIS A O 1
ATOM 1207 N N . SER A 1 180 ? -20.797 8.387 3.976 1.00 25.73 153 SER A N 1
ATOM 1208 C CA . SER A 1 180 ? -19.887 8.847 5.024 1.00 25.31 153 SER A CA 1
ATOM 1209 C C . SER A 1 180 ? -19.002 7.717 5.544 1.00 24.67 153 SER A C 1
ATOM 1210 O O . SER A 1 180 ? -17.818 7.918 5.851 1.00 24.51 153 SER A O 1
ATOM 1213 N N . LEU A 1 181 ? -19.573 6.525 5.653 1.00 24.09 154 LEU A N 1
ATOM 1214 C CA . LEU A 1 181 ? -18.805 5.376 6.115 1.00 23.94 154 LEU A CA 1
ATOM 1215 C C . LEU A 1 181 ? -17.768 4.985 5.075 1.00 23.62 154 LEU A C 1
ATOM 1216 O O . LEU A 1 181 ? -16.643 4.665 5.414 1.00 23.39 154 LEU A O 1
ATOM 1221 N N . LYS A 1 182 ? -18.154 5.025 3.805 1.00 24.38 155 LYS A N 1
ATOM 1222 C CA . LYS A 1 182 ? -17.221 4.757 2.719 1.00 24.62 155 LYS A CA 1
ATOM 1223 C C . LYS A 1 182 ? -16.033 5.705 2.784 1.00 24.47 155 LYS A C 1
ATOM 1224 O O . LYS A 1 182 ? -14.896 5.274 2.631 1.00 24.92 155 LYS A O 1
ATOM 1230 N N . LYS A 1 183 ? -16.293 6.983 3.055 1.00 24.70 156 LYS A N 1
ATOM 1231 C CA . LYS A 1 183 ? -15.227 7.961 3.207 1.00 24.48 156 LYS A CA 1
ATOM 1232 C C . LYS A 1 183 ? -14.344 7.669 4.418 1.00 24.02 156 LYS A C 1
ATOM 1233 O O . LYS A 1 183 ? -13.120 7.850 4.351 1.00 22.59 156 LYS A O 1
ATOM 1239 N N . ALA A 1 184 ? -14.963 7.217 5.516 1.00 23.26 157 ALA A N 1
ATOM 1240 C CA . ALA A 1 184 ? -14.218 6.859 6.722 1.00 23.14 157 ALA A CA 1
ATOM 1241 C C . ALA A 1 184 ? -13.341 5.623 6.478 1.00 23.00 157 ALA A C 1
ATOM 1242 O O . ALA A 1 184 ? -12.204 5.554 6.948 1.00 22.83 157 ALA A O 1
ATOM 1244 N N . ILE A 1 185 ? -13.878 4.663 5.735 1.00 23.51 158 ILE A N 1
ATOM 1245 C CA . ILE A 1 185 ? -13.145 3.445 5.368 1.00 23.83 158 ILE A CA 1
ATOM 1246 C C . ILE A 1 185 ? -11.894 3.817 4.583 1.00 24.76 158 ILE A C 1
ATOM 1247 O O . ILE A 1 185 ? -10.801 3.360 4.903 1.00 24.43 158 ILE A O 1
ATOM 1252 N N . GLU A 1 186 ? -12.050 4.703 3.604 1.00 25.61 159 GLU A N 1
ATOM 1253 C CA . GLU A 1 186 ? -10.918 5.110 2.768 1.00 26.76 159 GLU A CA 1
ATOM 1254 C C . GLU A 1 186 ? -9.927 6.009 3.503 1.00 26.42 159 GLU A C 1
ATOM 1255 O O . GLU A 1 186 ? -8.725 5.858 3.314 1.00 26.97 159 GLU A O 1
ATOM 1261 N N . PHE A 1 187 ? -10.418 6.888 4.377 1.00 26.07 160 PHE A N 1
ATOM 1262 C CA . PHE A 1 187 ? -9.553 7.663 5.272 1.00 25.73 160 PHE A CA 1
ATOM 1263 C C . PHE A 1 187 ? -8.702 6.756 6.163 1.00 25.64 160 PHE A C 1
ATOM 1264 O O . PHE A 1 187 ? -7.482 6.893 6.214 1.00 25.47 160 PHE A O 1
ATOM 1272 N N . ILE A 1 188 ? -9.341 5.830 6.870 1.00 25.35 161 ILE A N 1
ATOM 1273 C CA . ILE A 1 188 ? -8.602 4.930 7.732 1.00 25.62 161 ILE A CA 1
ATOM 1274 C C . ILE A 1 188 ? -7.640 4.057 6.916 1.00 25.74 161 ILE A C 1
ATOM 1275 O O . ILE A 1 188 ? -6.528 3.816 7.345 1.00 25.30 161 ILE A O 1
ATOM 1280 N N . GLY A 1 189 ? -8.078 3.607 5.744 1.00 26.44 162 GLY A N 1
ATOM 1281 C CA . GLY A 1 189 ? -7.241 2.819 4.852 1.00 27.73 162 GLY A CA 1
ATOM 1282 C C . GLY A 1 189 ? -5.946 3.499 4.425 1.00 28.68 162 GLY A C 1
ATOM 1283 O O . GLY A 1 189 ? -4.988 2.823 4.077 1.00 28.86 162 GLY A O 1
ATOM 1284 N N . ALA A 1 190 ? -5.921 4.831 4.467 1.00 29.68 163 ALA A N 1
ATOM 1285 C CA . ALA A 1 190 ? -4.740 5.614 4.104 1.00 30.86 163 ALA A CA 1
ATOM 1286 C C . ALA A 1 190 ? -3.797 5.835 5.287 1.00 31.99 163 ALA A C 1
ATOM 1287 O O . ALA A 1 190 ? -2.630 6.187 5.092 1.00 32.65 163 ALA A O 1
ATOM 1289 N N . THR A 1 191 ? -4.283 5.630 6.513 1.00 32.75 164 THR A N 1
ATOM 1290 C CA . THR A 1 191 ? -3.437 5.791 7.695 1.00 33.27 164 THR A CA 1
ATOM 1291 C C . THR A 1 191 ? -2.555 4.559 7.895 1.00 33.86 164 THR A C 1
ATOM 1292 O O . THR A 1 191 ? -2.854 3.475 7.396 1.00 34.20 164 THR A O 1
ATOM 1296 N N . ASP A 1 192 ? -1.480 4.722 8.650 1.00 34.33 165 ASP A N 1
ATOM 1297 C CA . ASP A 1 192 ? -0.627 3.595 8.999 1.00 34.75 165 ASP A CA 1
ATOM 1298 C C . ASP A 1 192 ? -1.135 2.878 10.237 1.00 34.04 165 ASP A C 1
ATOM 1299 O O . ASP A 1 192 ? -1.158 1.640 10.278 1.00 34.61 165 ASP A O 1
ATOM 1304 N N . TYR A 1 193 ? -1.549 3.648 11.238 1.00 32.93 166 TYR A N 1
ATOM 1305 C CA . TYR A 1 193 ? -1.803 3.093 12.564 1.00 32.77 166 TYR A CA 1
ATOM 1306 C C . TYR A 1 193 ? -3.277 3.062 12.984 1.00 31.41 166 TYR A C 1
ATOM 1307 O O . TYR A 1 193 ? -3.595 2.619 14.079 1.00 31.72 166 TYR A O 1
ATOM 1316 N N . GLY A 1 194 ? -4.162 3.508 12.102 1.00 30.34 167 GLY A N 1
ATOM 1317 C CA . GLY A 1 194 ? -5.602 3.486 12.355 1.00 29.08 167 GLY A CA 1
ATOM 1318 C C . GLY A 1 194 ? -6.260 2.222 11.842 1.00 27.94 167 GLY A C 1
ATOM 1319 O O . GLY A 1 194 ? -5.822 1.627 10.857 1.00 27.67 167 GLY A O 1
ATOM 1320 N N . ARG A 1 195 ? -7.317 1.799 12.528 1.00 26.79 168 ARG A N 1
ATOM 1321 C CA . ARG A 1 195 ? -8.144 0.686 12.080 1.00 26.13 168 ARG A CA 1
ATOM 1322 C C . ARG A 1 195 ? -9.598 1.044 12.362 1.00 24.79 168 ARG A C 1
ATOM 1323 O O . ARG A 1 195 ? -9.891 1.834 13.267 1.00 24.03 168 ARG A O 1
ATOM 1331 N N . LEU A 1 196 ? -10.493 0.472 11.576 1.00 23.37 169 LEU A N 1
ATOM 1332 C CA . LEU A 1 196 ? -11.917 0.776 11.676 1.00 22.97 169 LEU A CA 1
ATOM 1333 C C . LEU A 1 196 ? -12.710 -0.498 11.872 1.00 22.69 169 LEU A C 1
ATOM 1334 O O . LEU A 1 196 ? -12.320 -1.577 11.406 1.00 22.95 169 LEU A O 1
ATOM 1339 N N . ARG A 1 197 ? -13.831 -0.379 12.566 1.00 22.67 170 ARG A N 1
ATOM 1340 C CA . ARG A 1 197 ? -14.732 -1.505 12.693 1.00 22.82 170 ARG A CA 1
ATOM 1341 C C . ARG A 1 197 ? -16.148 -1.030 12.958 1.00 22.53 170 ARG A C 1
ATOM 1342 O O . ARG A 1 197 ? -16.386 0.059 13.501 1.00 22.38 170 ARG A O 1
ATOM 1350 N N . PHE A 1 198 ? -17.092 -1.836 12.510 1.00 22.20 171 PHE A N 1
ATOM 1351 C CA . PHE A 1 198 ? -18.490 -1.530 12.714 1.00 21.87 171 PHE A CA 1
ATOM 1352 C C . PHE A 1 198 ? -19.274 -2.805 12.588 1.00 22.16 171 PHE A C 1
ATOM 1353 O O . PHE A 1 198 ? -18.770 -3.797 12.074 1.00 22.61 171 PHE A O 1
ATOM 1361 N N . VAL A 1 199 ? -20.518 -2.769 13.053 1.00 22.60 172 VAL A N 1
ATOM 1362 C CA . VAL A 1 199 ? -21.372 -3.942 13.055 1.00 22.34 172 VAL A CA 1
ATOM 1363 C C . VAL A 1 199 ? -22.769 -3.534 12.626 1.00 22.27 172 VAL A C 1
ATOM 1364 O O . VAL A 1 199 ? -23.211 -2.428 12.920 1.00 23.09 172 VAL A O 1
ATOM 1368 N N . THR A 1 200 ? -23.436 -4.413 11.893 1.00 22.56 173 THR A N 1
ATOM 1369 C CA . THR A 1 200 ? -24.725 -4.106 11.289 1.00 22.47 173 THR A CA 1
ATOM 1370 C C . THR A 1 200 ? -25.694 -5.278 11.326 1.00 22.32 173 THR A C 1
ATOM 1371 O O . THR A 1 200 ? -25.292 -6.427 11.392 1.00 22.38 173 THR A O 1
ATOM 1375 N N . LYS A 1 201 ? -26.979 -4.955 11.279 1.00 22.71 174 LYS A N 1
ATOM 1376 C CA . LYS A 1 201 ? -28.030 -5.916 11.010 1.00 23.84 174 LYS A CA 1
ATOM 1377 C C . LYS A 1 201 ? -28.641 -5.666 9.623 1.00 24.58 174 LYS A C 1
ATOM 1378 O O . LYS A 1 201 ? -29.734 -6.151 9.340 1.00 25.14 174 LYS A O 1
ATOM 1384 N N . TYR A 1 202 ? -27.959 -4.902 8.768 1.00 25.37 175 TYR A N 1
ATOM 1385 C CA . TYR A 1 202 ? -28.510 -4.559 7.445 1.00 26.13 175 TYR A CA 1
ATOM 1386 C C . TYR A 1 202 ? -27.703 -5.141 6.300 1.00 27.14 175 TYR A C 1
ATOM 1387 O O . TYR A 1 202 ? -26.495 -5.337 6.398 1.00 27.85 175 TYR A O 1
ATOM 1396 N N . GLU A 1 203 ? -28.395 -5.430 5.206 1.00 28.11 176 GLU A N 1
ATOM 1397 C CA . GLU A 1 203 ? -27.774 -6.104 4.061 1.00 29.12 176 GLU A CA 1
ATOM 1398 C C . GLU A 1 203 ? -27.344 -5.161 2.946 1.00 29.13 176 GLU A C 1
ATOM 1399 O O . GLU A 1 203 ? -26.793 -5.611 1.948 1.00 29.52 176 GLU A O 1
ATOM 1405 N N . HIS A 1 204 ? -27.579 -3.863 3.103 1.00 29.52 177 HIS A N 1
ATOM 1406 C CA . HIS A 1 204 ? -27.428 -2.936 1.974 1.00 29.89 177 HIS A CA 1
ATOM 1407 C C . HIS A 1 204 ? -25.997 -2.421 1.905 1.00 29.63 177 HIS A C 1
ATOM 1408 O O . HIS A 1 204 ? -25.726 -1.260 2.191 1.00 29.40 177 HIS A O 1
ATOM 1415 N N . VAL A 1 205 ? -25.088 -3.309 1.505 1.00 29.77 178 VAL A N 1
ATOM 1416 C CA . VAL A 1 205 ? -23.644 -3.044 1.560 1.00 29.81 178 VAL A CA 1
ATOM 1417 C C . VAL A 1 205 ? -23.011 -2.794 0.183 1.00 30.22 178 VAL A C 1
ATOM 1418 O O . VAL A 1 205 ? -21.804 -2.578 0.085 1.00 30.17 178 VAL A O 1
ATOM 1422 N N . ASP A 1 206 ? -23.816 -2.819 -0.874 1.00 30.54 179 ASP A N 1
ATOM 1423 C CA . ASP A 1 206 ? -23.278 -2.847 -2.244 1.00 31.13 179 ASP A CA 1
ATOM 1424 C C . ASP A 1 206 ? -22.351 -1.679 -2.584 1.00 30.70 179 ASP A C 1
ATOM 1425 O O . ASP A 1 206 ? -21.318 -1.873 -3.235 1.00 30.20 179 ASP A O 1
ATOM 1430 N N . HIS A 1 207 ? -22.699 -0.480 -2.122 1.00 30.26 180 HIS A N 1
ATOM 1431 C CA . HIS A 1 207 ? -21.879 0.711 -2.389 1.00 30.10 180 HIS A CA 1
ATOM 1432 C C . HIS A 1 207 ? -20.518 0.686 -1.672 1.00 29.89 180 HIS A C 1
ATOM 1433 O O . HIS A 1 207 ? -19.652 1.487 -1.994 1.00 29.70 180 HIS A O 1
ATOM 1440 N N . LEU A 1 208 ? -20.339 -0.213 -0.697 1.00 29.79 181 LEU A N 1
ATOM 1441 C CA . LEU A 1 208 ? -19.079 -0.311 0.056 1.00 29.49 181 LEU A CA 1
ATOM 1442 C C . LEU A 1 208 ? -18.102 -1.330 -0.523 1.00 29.78 181 LEU A C 1
ATOM 1443 O O . LEU A 1 208 ? -16.939 -1.379 -0.120 1.00 29.75 181 LEU A O 1
ATOM 1448 N N . LEU A 1 209 ? -18.566 -2.151 -1.458 1.00 30.14 182 LEU A N 1
ATOM 1449 C CA . LEU A 1 209 ? -17.773 -3.285 -1.922 1.00 30.64 182 LEU A CA 1
ATOM 1450 C C . LEU A 1 209 ? -16.513 -2.850 -2.684 1.00 31.24 182 LEU A C 1
ATOM 1451 O O . LEU A 1 209 ? -15.506 -3.553 -2.655 1.00 31.48 182 LEU A O 1
ATOM 1456 N N . ASP A 1 210 ? -16.539 -1.681 -3.317 1.00 31.75 183 ASP A N 1
ATOM 1457 C CA . ASP A 1 210 ? -15.347 -1.199 -4.038 1.00 32.49 183 ASP A CA 1
ATOM 1458 C C . ASP A 1 210 ? -14.513 -0.169 -3.256 1.00 32.28 183 ASP A C 1
ATOM 1459 O O . ASP A 1 210 ? -13.578 0.416 -3.806 1.00 31.93 183 ASP A O 1
ATOM 1464 N N . ALA A 1 211 ? -14.834 0.038 -1.973 1.00 31.70 184 ALA A N 1
ATOM 1465 C CA . ALA A 1 211 ? -14.070 0.958 -1.130 1.00 31.42 184 ALA A CA 1
ATOM 1466 C C . ALA A 1 211 ? -12.618 0.514 -0.998 1.00 31.20 184 ALA A C 1
ATOM 1467 O O . ALA A 1 211 ? -12.329 -0.680 -0.913 1.00 31.16 184 ALA A O 1
ATOM 1469 N N . ARG A 1 212 ? -11.706 1.480 -0.967 1.00 30.78 185 ARG A N 1
ATOM 1470 C CA . ARG A 1 212 ? -10.287 1.187 -0.785 1.00 30.81 185 ARG A CA 1
ATOM 1471 C C . ARG A 1 212 ? -10.003 1.014 0.706 1.00 30.06 185 ARG A C 1
ATOM 1472 O O . ARG A 1 212 ? -9.420 1.882 1.350 1.00 29.37 185 ARG A O 1
ATOM 1480 N N . HIS A 1 213 ? -10.440 -0.129 1.242 1.00 29.57 186 HIS A N 1
ATOM 1481 C CA . HIS A 1 213 ? -10.339 -0.419 2.670 1.00 29.00 186 HIS A CA 1
ATOM 1482 C C . HIS A 1 213 ? -8.915 -0.763 3.100 1.00 28.87 186 HIS A C 1
ATOM 1483 O O . HIS A 1 213 ? -8.553 -0.569 4.259 1.00 28.08 186 HIS A O 1
ATOM 1490 N N . ASN A 1 214 ? -8.103 -1.260 2.166 1.00 28.95 187 ASN A N 1
ATOM 1491 C CA . ASN A 1 214 ? -6.703 -1.614 2.442 1.00 29.31 187 ASN A CA 1
ATOM 1492 C C . ASN A 1 214 ? -6.497 -2.573 3.633 1.00 28.85 187 ASN A C 1
ATOM 1493 O O . ASN A 1 214 ? -5.484 -2.515 4.325 1.00 28.32 187 ASN A O 1
ATOM 1498 N N . GLY A 1 215 ? -7.479 -3.438 3.873 1.00 28.65 188 GLY A N 1
ATOM 1499 C CA . GLY A 1 215 ? -7.418 -4.422 4.950 1.00 28.22 188 GLY A CA 1
ATOM 1500 C C . GLY A 1 215 ? -7.518 -3.878 6.367 1.00 28.11 188 GLY A C 1
ATOM 1501 O O . GLY A 1 215 ? -7.332 -4.639 7.320 1.00 28.12 188 GLY A O 1
ATOM 1502 N N . LYS A 1 216 ? -7.811 -2.584 6.530 1.00 27.37 189 LYS A N 1
ATOM 1503 C CA . LYS A 1 216 ? -7.826 -1.972 7.869 1.00 27.35 189 LYS A CA 1
ATOM 1504 C C . LYS A 1 216 ? -9.231 -1.816 8.484 1.00 26.67 189 LYS A C 1
ATOM 1505 O O . LYS A 1 216 ? -9.383 -1.179 9.541 1.00 26.69 189 LYS A O 1
ATOM 1511 N N . THR A 1 217 ? -10.235 -2.391 7.828 1.00 25.70 190 THR A N 1
ATOM 1512 C CA . THR A 1 217 ? -11.624 -2.334 8.288 1.00 25.47 190 THR A CA 1
ATOM 1513 C C . THR A 1 217 ? -12.186 -3.752 8.536 1.00 25.19 190 THR A C 1
ATOM 1514 O O . THR A 1 217 ? -12.183 -4.617 7.642 1.00 25.31 190 THR A O 1
ATOM 1518 N N . ARG A 1 218 ? -12.644 -3.976 9.766 1.00 24.62 191 ARG A N 1
ATOM 1519 C CA . ARG A 1 218 ? -13.366 -5.191 10.130 1.00 24.26 191 ARG A CA 1
ATOM 1520 C C . ARG A 1 218 ? -14.863 -4.904 10.029 1.00 23.78 191 ARG A C 1
ATOM 1521 O O . ARG A 1 218 ? -15.384 -4.049 10.738 1.00 23.67 191 ARG A O 1
ATOM 1529 N N . PHE A 1 219 ? -15.526 -5.634 9.138 1.00 23.17 192 PHE A N 1
ATOM 1530 C CA . PHE A 1 219 ? -16.926 -5.468 8.788 1.00 23.32 192 PHE A CA 1
ATOM 1531 C C . PHE A 1 219 ? -17.651 -6.593 9.517 1.00 23.15 192 PHE A C 1
ATOM 1532 O O . PHE A 1 219 ? -17.457 -7.769 9.193 1.00 23.44 192 PHE A O 1
ATOM 1540 N N . ARG A 1 220 ? -18.467 -6.253 10.512 1.00 23.07 193 ARG A N 1
ATOM 1541 C CA . ARG A 1 220 ? -19.120 -7.277 11.339 1.00 22.40 193 ARG A CA 1
ATOM 1542 C C . ARG A 1 220 ? -20.625 -7.300 11.134 1.00 22.04 193 ARG A C 1
ATOM 1543 O O . ARG A 1 220 ? -21.221 -6.296 10.781 1.00 21.65 193 ARG A O 1
ATOM 1551 N N . PHE A 1 221 ? -21.232 -8.460 11.368 1.00 22.23 194 PHE A N 1
ATOM 1552 C CA . PHE A 1 221 ? -22.684 -8.590 11.372 1.00 22.30 194 PHE A CA 1
ATOM 1553 C C . PHE A 1 221 ? -23.185 -9.126 12.698 1.00 22.32 194 PHE A C 1
ATOM 1554 O O . PHE A 1 221 ? -22.568 -10.006 13.291 1.00 22.39 194 PHE A O 1
ATOM 1562 N N . SER A 1 222 ? -24.303 -8.581 13.163 1.00 22.86 195 SER A N 1
ATOM 1563 C CA . SER A 1 222 ? -24.960 -9.092 14.352 1.00 23.24 195 SER A CA 1
ATOM 1564 C C . SER A 1 222 ? -25.787 -10.300 13.956 1.00 23.25 195 SER A C 1
ATOM 1565 O O . SER A 1 222 ? -26.587 -10.247 13.011 1.00 23.69 195 SER A O 1
ATOM 1568 N N . ILE A 1 223 ? -25.579 -11.387 14.680 1.00 23.15 196 ILE A N 1
ATOM 1569 C CA . ILE A 1 223 ? -26.307 -12.629 14.461 1.00 23.67 196 ILE A CA 1
ATOM 1570 C C . ILE A 1 223 ? -26.818 -13.185 15.785 1.00 24.16 196 ILE A C 1
ATOM 1571 O O . ILE A 1 223 ? -26.339 -12.814 16.857 1.00 24.20 196 ILE A O 1
ATOM 1576 N N . ASN A 1 224 ? -27.807 -14.066 15.703 1.00 24.60 197 ASN A N 1
ATOM 1577 C CA . ASN A 1 224 ? -28.468 -14.582 16.889 1.00 24.76 197 ASN A CA 1
ATOM 1578 C C . ASN A 1 224 ? -29.296 -15.814 16.539 1.00 25.21 197 ASN A C 1
ATOM 1579 O O . ASN A 1 224 ? -29.366 -16.214 15.378 1.00 24.83 197 ASN A O 1
ATOM 1584 N N . SER A 1 225 ? -29.918 -16.409 17.546 1.00 25.63 198 SER A N 1
ATOM 1585 C CA . SER A 1 225 ? -30.742 -17.595 17.339 1.00 25.83 198 SER A CA 1
ATOM 1586 C C . SER A 1 225 ? -32.029 -17.189 16.653 1.00 26.03 198 SER A C 1
ATOM 1587 O O . SER A 1 225 ? -32.423 -16.032 16.703 1.00 25.37 198 SER A O 1
ATOM 1590 N N . ARG A 1 226 ? -32.667 -18.154 16.007 1.00 26.67 199 ARG A N 1
ATOM 1591 C CA . ARG A 1 226 ? -33.938 -17.939 15.313 1.00 27.96 199 ARG A CA 1
ATOM 1592 C C . ARG A 1 226 ? -34.972 -17.279 16.222 1.00 27.37 199 ARG A C 1
ATOM 1593 O O . ARG A 1 226 ? -35.706 -16.378 15.798 1.00 27.88 199 ARG A O 1
ATOM 1601 N N . TYR A 1 227 ? -35.018 -17.729 17.469 1.00 26.26 200 TYR A N 1
ATOM 1602 C CA . TYR A 1 227 ? -35.944 -17.185 18.458 1.00 26.28 200 TYR A CA 1
ATOM 1603 C C . TYR A 1 227 ? -35.772 -15.663 18.633 1.00 25.36 200 TYR A C 1
ATOM 1604 O O . TYR A 1 227 ? -36.748 -14.918 18.594 1.00 25.54 200 TYR A O 1
ATOM 1613 N N . VAL A 1 228 ? -34.539 -15.213 18.841 1.00 24.60 201 VAL A N 1
ATOM 1614 C CA . VAL A 1 228 ? -34.274 -13.792 19.093 1.00 24.33 201 VAL A CA 1
ATOM 1615 C C . VAL A 1 228 ? -34.535 -12.925 17.844 1.00 24.45 201 VAL A C 1
ATOM 1616 O O . VAL A 1 228 ? -35.142 -11.862 17.937 1.00 23.87 201 VAL A O 1
ATOM 1620 N N . ILE A 1 229 ? -34.078 -13.390 16.687 1.00 25.45 202 ILE A N 1
ATOM 1621 C CA . ILE A 1 229 ? -34.282 -12.662 15.428 1.00 26.18 202 ILE A CA 1
ATOM 1622 C C . ILE A 1 229 ? -35.777 -12.521 15.118 1.00 26.84 202 ILE A C 1
ATOM 1623 O O . ILE A 1 229 ? -36.261 -11.412 14.896 1.00 26.80 202 ILE A O 1
ATOM 1628 N N . ASN A 1 230 ? -36.514 -13.630 15.157 1.00 27.17 203 ASN A N 1
ATOM 1629 C CA . ASN A 1 230 ? -37.943 -13.6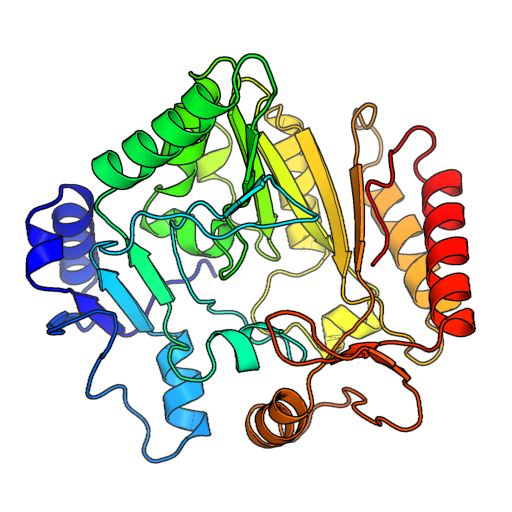08 14.817 1.00 27.71 203 ASN A CA 1
ATOM 1630 C C . ASN A 1 230 ? -38.805 -12.828 15.799 1.00 27.45 203 ASN A C 1
ATOM 1631 O O . ASN A 1 230 ? -39.705 -12.098 15.385 1.00 27.49 203 ASN A O 1
ATOM 1636 N N . HIS A 1 231 ? -38.533 -12.953 17.097 1.00 27.02 204 HIS A N 1
ATOM 1637 C CA . HIS A 1 231 ? -39.356 -12.269 18.092 1.00 26.99 204 HIS A CA 1
ATOM 1638 C C . HIS A 1 231 ? -38.957 -10.826 18.385 1.00 26.28 204 HIS A C 1
ATOM 1639 O O . HIS A 1 231 ? -39.813 -10.037 18.762 1.00 25.54 204 HIS A O 1
ATOM 1646 N N . PHE A 1 232 ? -37.664 -10.498 18.272 1.00 25.83 205 PHE A N 1
ATOM 1647 C CA . PHE A 1 232 ? -37.165 -9.232 18.808 1.00 25.66 205 PHE A CA 1
ATOM 1648 C C . PHE A 1 232 ? -36.468 -8.284 17.837 1.00 25.91 205 PHE A C 1
ATOM 1649 O O . PHE A 1 232 ? -36.098 -7.200 18.267 1.00 25.88 205 PHE A O 1
ATOM 1657 N N . GLU A 1 233 ? -36.268 -8.665 16.570 1.00 26.01 206 GLU A N 1
ATOM 1658 C CA . GLU A 1 233 ? -35.496 -7.814 15.635 1.00 26.76 206 GLU A CA 1
ATOM 1659 C C . GLU A 1 233 ? -36.281 -7.324 14.395 1.00 27.24 206 GLU A C 1
ATOM 1660 O O . GLU A 1 233 ? -35.764 -7.357 13.261 1.00 27.61 206 GLU A O 1
ATOM 1666 N N . PRO A 1 234 ? -37.516 -6.824 14.607 1.00 27.50 207 PRO A N 1
ATOM 1667 C CA . PRO A 1 234 ? -38.247 -6.267 13.466 1.00 28.17 207 PRO A CA 1
ATOM 1668 C C . PRO A 1 234 ? -37.580 -5.029 12.878 1.00 27.89 207 PRO A C 1
ATOM 1669 O O . PRO A 1 234 ? -36.940 -4.267 13.606 1.00 27.96 207 PRO A O 1
ATOM 1673 N N . GLY A 1 235 ? -37.749 -4.836 11.573 1.00 27.99 208 GLY A N 1
ATOM 1674 C CA . GLY A 1 235 ? -37.261 -3.651 10.884 1.00 28.26 208 GLY A CA 1
ATOM 1675 C C . GLY A 1 235 ? -35.784 -3.739 10.523 1.00 28.45 208 GLY A C 1
ATOM 1676 O O . GLY A 1 235 ? -35.167 -2.722 10.173 1.00 29.20 208 GLY A O 1
ATOM 1677 N N . THR A 1 236 ? -35.220 -4.946 10.615 1.00 28.15 209 THR A N 1
ATOM 1678 C CA . THR A 1 236 ? -33.825 -5.215 10.268 1.00 27.83 209 THR A CA 1
ATOM 1679 C C . THR A 1 236 ? -33.794 -6.236 9.140 1.00 27.99 209 THR A C 1
ATOM 1680 O O . THR A 1 236 ? -34.834 -6.780 8.778 1.00 27.91 209 THR A O 1
ATOM 1684 N N . SER A 1 237 ? -32.617 -6.509 8.582 1.00 27.93 210 SER A N 1
ATOM 1685 C CA . SER A 1 237 ? -32.520 -7.512 7.520 1.00 27.90 210 SER A CA 1
ATOM 1686 C C . SER A 1 237 ? -32.593 -8.919 8.121 1.00 28.44 210 SER A C 1
ATOM 1687 O O . SER A 1 237 ? -32.189 -9.146 9.269 1.00 27.94 210 SER A O 1
ATOM 1690 N N . SER A 1 238 ? -33.109 -9.853 7.329 1.00 28.27 211 SER A N 1
ATOM 1691 C CA . SER A 1 238 ? -33.211 -11.250 7.724 1.00 28.79 211 SER A CA 1
ATOM 1692 C C . SER A 1 238 ? -31.823 -11.845 7.896 1.00 29.12 211 SER A C 1
ATOM 1693 O O . SER A 1 238 ? -30.838 -11.307 7.378 1.00 29.25 211 SER A O 1
ATOM 1696 N N . PHE A 1 239 ? -31.753 -12.960 8.617 1.00 29.63 212 PHE A N 1
ATOM 1697 C CA . PHE A 1 239 ? -30.499 -13.682 8.804 1.00 29.93 212 PHE A CA 1
ATOM 1698 C C . PHE A 1 239 ? -29.846 -14.014 7.450 1.00 30.19 212 PHE A C 1
ATOM 1699 O O . PHE A 1 239 ? -28.657 -13.808 7.272 1.00 30.07 212 PHE A O 1
ATOM 1707 N N . ASP A 1 240 ? -30.626 -14.539 6.506 1.00 30.69 213 ASP A N 1
ATOM 1708 C CA . ASP A 1 240 ? -30.112 -14.839 5.158 1.00 30.95 213 ASP A CA 1
ATOM 1709 C C . ASP A 1 240 ? -29.534 -13.594 4.471 1.00 30.53 213 ASP A C 1
ATOM 1710 O O . ASP A 1 240 ? -28.492 -13.664 3.811 1.00 30.71 213 ASP A O 1
ATOM 1715 N N . GLY A 1 241 ? -30.228 -12.470 4.615 1.00 29.79 214 GLY A N 1
ATOM 1716 C CA . GLY A 1 241 ? -29.770 -11.201 4.066 1.00 29.61 214 GLY A CA 1
ATOM 1717 C C . GLY A 1 241 ? -28.449 -10.765 4.664 1.00 28.93 214 GLY A C 1
ATOM 1718 O O . GLY A 1 241 ? -27.553 -10.343 3.946 1.00 28.71 214 GLY A O 1
ATOM 1719 N N . ARG A 1 242 ? -28.315 -10.887 5.986 1.00 28.21 215 ARG A N 1
ATOM 1720 C CA . ARG A 1 242 ? -27.054 -10.538 6.643 1.00 27.54 215 ARG A CA 1
ATOM 1721 C C . ARG A 1 242 ? -25.909 -11.425 6.161 1.00 27.33 215 ARG A C 1
ATOM 1722 O O . ARG A 1 242 ? -24.775 -10.959 6.001 1.00 27.18 215 ARG A O 1
ATOM 1730 N N . LEU A 1 243 ? -26.193 -12.703 5.938 1.00 27.12 216 LEU A N 1
ATOM 1731 C CA . LEU A 1 243 ? -25.151 -13.632 5.511 1.00 27.10 216 LEU A CA 1
ATOM 1732 C C . LEU A 1 243 ? -24.824 -13.471 4.023 1.00 27.30 216 LEU A C 1
ATOM 1733 O O . LEU A 1 243 ? -23.680 -13.657 3.628 1.00 27.55 216 LEU A O 1
ATOM 1738 N N . ALA A 1 244 ? -25.815 -13.134 3.205 1.00 27.48 217 ALA A N 1
ATOM 1739 C CA . ALA A 1 244 ? -25.538 -12.768 1.810 1.00 27.93 217 ALA A CA 1
ATOM 1740 C C . ALA A 1 244 ? -24.569 -11.575 1.780 1.00 27.84 217 ALA A C 1
ATOM 1741 O O . ALA A 1 244 ? -23.553 -11.620 1.093 1.00 28.45 217 ALA A O 1
ATOM 1743 N N . ALA A 1 245 ? -24.865 -10.540 2.567 1.00 27.96 218 ALA A N 1
ATOM 1744 C CA . ALA A 1 245 ? -23.981 -9.374 2.710 1.00 27.51 218 ALA A CA 1
ATOM 1745 C C . ALA A 1 245 ? -22.606 -9.752 3.234 1.00 27.57 218 ALA A C 1
ATOM 1746 O O . ALA A 1 245 ? -21.595 -9.223 2.759 1.00 27.72 218 ALA A O 1
ATOM 1748 N N . ALA A 1 246 ? -22.554 -10.680 4.192 1.00 27.74 219 ALA A N 1
ATOM 1749 C CA . ALA A 1 246 ? -21.278 -11.123 4.753 1.00 27.91 219 ALA A CA 1
ATOM 1750 C C . ALA A 1 246 ? -20.412 -11.793 3.698 1.00 28.37 219 ALA A C 1
ATOM 1751 O O . ALA A 1 246 ? -19.198 -11.583 3.661 1.00 28.31 219 ALA A O 1
ATOM 1753 N N . ARG A 1 247 ? -21.031 -12.600 2.843 1.00 29.15 220 ARG A N 1
ATOM 1754 C CA . ARG A 1 247 ? -20.301 -13.210 1.729 1.00 29.69 220 ARG A CA 1
ATOM 1755 C C . ARG A 1 247 ? -19.764 -12.136 0.769 1.00 29.73 220 ARG A C 1
ATOM 1756 O O . ARG A 1 247 ? -18.616 -12.206 0.337 1.00 29.83 220 ARG A O 1
ATOM 1764 N N . LYS A 1 248 ? -20.588 -11.142 0.456 1.00 30.19 221 LYS A N 1
ATOM 1765 C CA . LYS A 1 248 ? -20.154 -10.028 -0.405 1.00 30.41 221 LYS A CA 1
ATOM 1766 C C . LYS A 1 248 ? -18.940 -9.289 0.155 1.00 30.25 221 LYS A C 1
ATOM 1767 O O . LYS A 1 248 ? -17.983 -9.075 -0.577 1.00 30.15 221 LYS A O 1
ATOM 1773 N N . VAL A 1 249 ? -18.964 -8.914 1.441 1.00 30.20 222 VAL A N 1
ATOM 1774 C CA . VAL A 1 249 ? -17.853 -8.143 2.025 1.00 30.13 222 VAL A CA 1
ATOM 1775 C C . VAL A 1 249 ? -16.576 -8.975 2.159 1.00 30.24 222 VAL A C 1
ATOM 1776 O O . VAL A 1 249 ? -15.482 -8.468 1.907 1.00 29.93 222 VAL A O 1
ATOM 1780 N N . ALA A 1 250 ? -16.701 -10.252 2.521 1.00 30.48 223 ALA A N 1
ATOM 1781 C CA . ALA A 1 250 ? -15.534 -11.135 2.535 1.00 31.00 223 ALA A CA 1
ATOM 1782 C C . ALA A 1 250 ? -14.974 -11.274 1.113 1.00 31.12 223 ALA A C 1
ATOM 1783 O O . ALA A 1 250 ? -13.763 -11.291 0.919 1.00 31.78 223 ALA A O 1
ATOM 1785 N N . GLY A 1 251 ? -15.868 -11.353 0.133 1.00 31.32 224 GLY A N 1
ATOM 1786 C CA . GLY A 1 251 ? -15.484 -11.396 -1.276 1.00 31.78 224 GLY A CA 1
ATOM 1787 C C . GLY A 1 251 ? -14.725 -10.160 -1.735 1.00 31.80 224 GLY A C 1
ATOM 1788 O O . GLY A 1 251 ? -13.893 -10.243 -2.642 1.00 31.68 224 GLY A O 1
ATOM 1789 N N . ALA A 1 252 ? -15.000 -9.017 -1.099 1.00 31.24 225 ALA A N 1
ATOM 1790 C CA . ALA A 1 252 ? -14.361 -7.753 -1.456 1.00 30.84 225 ALA A CA 1
ATOM 1791 C C . ALA A 1 252 ? -13.071 -7.507 -0.681 1.00 30.36 225 ALA A C 1
ATOM 1792 O O . ALA A 1 252 ? -12.456 -6.444 -0.808 1.00 30.85 225 ALA A O 1
ATOM 1794 N N . GLY A 1 253 ? -12.661 -8.478 0.129 1.00 29.72 226 GLY A N 1
ATOM 1795 C CA . GLY A 1 253 ? -11.403 -8.394 0.852 1.00 29.26 226 GLY A CA 1
ATOM 1796 C C . GLY A 1 253 ? -11.495 -7.836 2.260 1.00 28.96 226 GLY A C 1
ATOM 1797 O O . GLY A 1 253 ? -10.481 -7.716 2.936 1.00 29.02 226 GLY A O 1
ATOM 1798 N N . TYR A 1 254 ? -12.692 -7.482 2.721 1.00 28.46 227 TYR A N 1
ATOM 1799 C CA . TYR A 1 254 ? -12.821 -6.980 4.088 1.00 28.01 227 TYR A CA 1
ATOM 1800 C C . TYR A 1 254 ? -12.509 -8.104 5.067 1.00 28.28 227 TYR A C 1
ATOM 1801 O O . TYR A 1 254 ? -12.808 -9.286 4.800 1.00 28.69 227 TYR A O 1
ATOM 1810 N N . LYS A 1 255 ? -11.915 -7.735 6.194 1.00 28.11 228 LYS A N 1
ATOM 1811 C CA . LYS A 1 255 ? -11.857 -8.617 7.353 1.00 28.33 228 LYS A CA 1
ATOM 1812 C C . LYS A 1 255 ? -13.288 -8.794 7.850 1.00 28.08 228 LYS A C 1
ATOM 1813 O O . LYS A 1 255 ? -14.029 -7.810 7.965 1.00 28.06 228 LYS A O 1
ATOM 1819 N N . LEU A 1 256 ? -13.678 -10.039 8.113 1.00 27.33 229 LEU A N 1
ATOM 1820 C CA . LEU A 1 256 ? -15.052 -10.360 8.491 1.00 27.37 229 LEU A CA 1
ATOM 1821 C C . LEU A 1 256 ? -15.123 -10.718 9.975 1.00 26.96 229 LEU A C 1
ATOM 1822 O O . LEU A 1 256 ? -14.180 -11.276 10.536 1.00 26.50 229 LEU A O 1
ATOM 1827 N N . GLY A 1 257 ? -16.253 -10.392 10.597 1.00 26.06 230 GLY A N 1
ATOM 1828 C CA . GLY A 1 257 ? -16.505 -10.771 11.973 1.00 25.37 230 GLY A CA 1
ATOM 1829 C C . GLY A 1 257 ? -17.988 -10.862 12.247 1.00 25.03 230 GLY A C 1
ATOM 1830 O O . GLY A 1 257 ? -18.806 -10.387 11.464 1.00 24.55 230 GLY A O 1
ATOM 1831 N N . PHE A 1 258 ? -18.330 -11.502 13.355 1.00 24.48 231 PHE A N 1
ATOM 1832 C CA . PHE A 1 258 ? -19.711 -11.602 13.775 1.00 24.49 231 PHE A CA 1
ATOM 1833 C C . PHE A 1 258 ? -19.790 -11.200 15.220 1.00 23.96 231 PHE A C 1
ATOM 1834 O O . PHE A 1 258 ? -18.855 -11.424 15.980 1.00 24.14 231 PHE A O 1
ATOM 1842 N N . VAL A 1 259 ? -20.901 -10.573 15.570 1.00 23.83 232 VAL A N 1
ATOM 1843 C CA . VAL A 1 259 ? -21.212 -10.236 16.946 1.00 23.69 232 VAL A CA 1
ATOM 1844 C C . VAL A 1 259 ? -22.448 -11.038 17.308 1.00 23.71 232 VAL A C 1
ATOM 1845 O O . VAL A 1 259 ? -23.511 -10.831 16.737 1.00 23.87 232 VAL A O 1
ATOM 1849 N N . VAL A 1 260 ? -22.289 -11.976 18.233 1.00 23.63 233 VAL A N 1
ATOM 1850 C CA . VAL A 1 260 ? -23.396 -12.773 18.706 1.00 23.59 233 VAL A CA 1
ATOM 1851 C C . VAL A 1 260 ? -23.928 -12.036 19.910 1.00 23.56 233 VAL A C 1
ATOM 1852 O O . VAL A 1 260 ? -23.343 -12.104 20.987 1.00 23.45 233 VAL A O 1
ATOM 1856 N N . ALA A 1 261 ? -25.021 -11.308 19.709 1.00 23.60 234 ALA A N 1
ATOM 1857 C CA . ALA A 1 261 ? -25.546 -10.388 20.720 1.00 23.46 234 ALA A CA 1
ATOM 1858 C C . ALA A 1 261 ? -26.946 -9.966 20.319 1.00 23.22 234 ALA A C 1
ATOM 1859 O O . ALA A 1 261 ? -27.197 -9.751 19.131 1.00 23.98 234 ALA A O 1
ATOM 1861 N N . PRO A 1 262 ? -27.876 -9.867 21.286 1.00 22.74 235 PRO A N 1
ATOM 1862 C CA . PRO A 1 262 ? -27.754 -10.222 22.697 1.00 22.76 235 PRO A CA 1
ATOM 1863 C C . PRO A 1 262 ? -27.865 -11.728 22.898 1.00 23.15 235 PRO A C 1
ATOM 1864 O O . PRO A 1 262 ? -28.768 -12.359 22.345 1.00 23.82 235 PRO A O 1
ATOM 1868 N N . ILE A 1 263 ? -26.962 -12.311 23.678 1.00 23.06 236 ILE A N 1
ATOM 1869 C CA . ILE A 1 263 ? -27.105 -13.725 24.021 1.00 22.70 236 ILE A CA 1
ATOM 1870 C C . ILE A 1 263 ? -28.167 -13.827 25.112 1.00 22.47 236 ILE A C 1
ATOM 1871 O O . ILE A 1 263 ? -28.010 -13.293 26.211 1.00 21.93 236 ILE A O 1
ATOM 1876 N N . TYR A 1 264 ? -29.263 -14.496 24.773 1.00 23.00 237 TYR A N 1
ATOM 1877 C CA . TYR A 1 264 ? -30.503 -14.444 25.536 1.00 23.23 237 TYR A CA 1
ATOM 1878 C C . TYR A 1 264 ? -30.961 -15.875 25.821 1.00 23.81 237 TYR A C 1
ATOM 1879 O O . TYR A 1 264 ? -31.158 -16.665 24.896 1.00 23.26 237 TYR A O 1
ATOM 1888 N N . ARG A 1 265 ? -31.143 -16.203 27.096 1.00 24.52 238 ARG A N 1
ATOM 1889 C CA . ARG A 1 265 ? -31.469 -17.580 27.490 1.00 25.43 238 ARG A CA 1
ATOM 1890 C C . ARG A 1 265 ? -32.957 -17.868 27.352 1.00 25.80 238 ARG A C 1
ATOM 1891 O O . ARG A 1 265 ? -33.649 -18.086 28.346 1.00 26.24 238 ARG A O 1
ATOM 1899 N N . HIS A 1 266 ? -33.441 -17.853 26.116 1.00 26.01 239 HIS A N 1
ATOM 1900 C CA . HIS A 1 266 ? -34.806 -18.265 25.807 1.00 26.79 239 HIS A CA 1
ATOM 1901 C C . HIS A 1 266 ? -34.952 -19.776 25.984 1.00 27.21 239 HIS A C 1
ATOM 1902 O O . HIS A 1 266 ? -33.957 -20.502 26.119 1.00 26.51 239 HIS A O 1
ATOM 1909 N N . GLU A 1 267 ? -36.196 -20.242 25.987 1.00 28.03 240 GLU A N 1
ATOM 1910 C CA . GLU A 1 267 ? -36.465 -21.680 26.067 1.00 29.01 240 GLU A CA 1
ATOM 1911 C C . GLU A 1 267 ? -35.790 -22.367 24.890 1.00 28.53 240 GLU A C 1
ATOM 1912 O O . GLU A 1 267 ? -35.998 -21.984 23.744 1.00 28.98 240 GLU A O 1
ATOM 1918 N N . GLY A 1 268 ? -34.959 -23.356 25.183 1.00 28.43 241 GLY A N 1
ATOM 1919 C CA . GLY A 1 268 ? -34.219 -24.087 24.161 1.00 28.03 241 GLY A CA 1
ATOM 1920 C C . GLY A 1 268 ? -33.050 -23.304 23.592 1.00 27.91 241 GLY A C 1
ATOM 1921 O O . GLY A 1 268 ? -32.686 -23.487 22.428 1.00 27.99 241 GLY A O 1
ATOM 1922 N N . TRP A 1 269 ? -32.447 -22.434 24.403 1.00 27.55 242 TRP A N 1
ATOM 1923 C CA . TRP A 1 269 ? -31.347 -21.591 23.916 1.00 26.62 242 TRP A CA 1
ATOM 1924 C C . TRP A 1 269 ? -30.150 -22.439 23.516 1.00 26.86 242 TRP A C 1
ATOM 1925 O O . TRP A 1 269 ? -29.486 -22.146 22.524 1.00 25.45 242 TRP A O 1
ATOM 1936 N N . GLU A 1 270 ? -29.885 -23.510 24.265 1.00 26.89 243 GLU A N 1
ATOM 1937 C CA . GLU A 1 270 ? -28.712 -24.333 23.978 1.00 27.43 243 GLU A CA 1
ATOM 1938 C C . GLU A 1 270 ? -28.766 -24.919 22.562 1.00 27.58 243 GLU A C 1
ATOM 1939 O O . GLU A 1 270 ? -27.792 -24.842 21.820 1.00 27.96 243 GLU A O 1
ATOM 1945 N N . ARG A 1 271 ? -29.907 -25.471 22.173 1.00 27.98 244 ARG A N 1
ATOM 1946 C CA . ARG A 1 271 ? -30.070 -25.938 20.802 1.00 28.60 244 ARG A CA 1
ATOM 1947 C C . ARG A 1 271 ? -30.279 -24.763 19.821 1.00 27.99 244 ARG A C 1
ATOM 1948 O O . ARG A 1 271 ? -29.841 -24.821 18.672 1.00 27.53 244 ARG A O 1
ATOM 1956 N N . GLY A 1 272 ? -30.931 -23.700 20.281 1.00 27.07 245 GLY A N 1
ATOM 1957 C CA . GLY A 1 272 ? -31.106 -22.495 19.458 1.00 27.26 245 GLY A CA 1
ATOM 1958 C C . GLY A 1 272 ? -29.781 -21.940 18.946 1.00 27.00 245 GLY A C 1
ATOM 1959 O O . GLY A 1 272 ? -29.642 -21.668 17.756 1.00 26.69 245 GLY A O 1
ATOM 1960 N N . TYR A 1 273 ? -28.804 -21.801 19.840 1.00 26.92 246 TYR A N 1
ATOM 1961 C CA . TYR A 1 273 ? -27.480 -21.281 19.472 1.00 27.01 246 TYR A CA 1
ATOM 1962 C C . TYR A 1 273 ? -26.601 -22.317 18.757 1.00 27.62 246 TYR A C 1
ATOM 1963 O O . TYR A 1 273 ? -25.755 -21.951 17.925 1.00 27.41 246 TYR A O 1
ATOM 1972 N N . PHE A 1 274 ? -26.800 -23.600 19.057 1.00 27.99 247 PHE A N 1
ATOM 1973 C CA . PHE A 1 274 ? -26.211 -24.654 18.225 1.00 28.82 247 PHE A CA 1
ATOM 1974 C C . PHE A 1 274 ? -26.657 -24.548 16.766 1.00 28.67 247 PHE A C 1
ATOM 1975 O O . PHE A 1 274 ? -25.834 -24.611 15.873 1.00 28.87 247 PHE A O 1
ATOM 1983 N N . GLU A 1 275 ? -27.959 -24.407 16.538 1.00 29.41 248 GLU A N 1
ATOM 1984 C CA . GLU A 1 275 ? -28.514 -24.291 15.188 1.00 30.17 248 GLU A CA 1
ATOM 1985 C C . GLU A 1 275 ? -28.024 -23.026 14.449 1.00 30.16 248 GLU A C 1
ATOM 1986 O O . GLU A 1 275 ? -27.835 -23.050 13.229 1.00 29.96 248 GLU A O 1
ATOM 1992 N N . LEU A 1 276 ? -27.808 -21.936 15.191 1.00 29.96 249 LEU A N 1
ATOM 1993 C CA . LEU A 1 276 ? -27.172 -20.730 14.645 1.00 29.89 249 LEU A CA 1
ATOM 1994 C C . LEU A 1 276 ? -25.812 -21.020 14.032 1.00 30.34 249 LEU A C 1
ATOM 1995 O O . LEU A 1 276 ? -25.575 -20.691 12.869 1.00 30.12 249 LEU A O 1
ATOM 2000 N N . PHE A 1 277 ? -24.910 -21.609 14.816 1.00 30.86 250 PHE A N 1
ATOM 2001 C CA . PHE A 1 277 ? -23.527 -21.798 14.358 1.00 31.62 250 PHE A CA 1
ATOM 2002 C C . PHE A 1 277 ? -23.432 -22.848 13.252 1.00 32.29 250 PHE A C 1
ATOM 2003 O O . PHE A 1 277 ? -22.601 -22.724 12.341 1.00 32.09 250 PHE A O 1
ATOM 2011 N N . GLN A 1 278 ? -24.302 -23.852 13.326 1.00 32.68 251 GLN A N 1
ATOM 2012 C CA . GLN A 1 278 ? -24.434 -24.857 12.276 1.00 33.26 251 GLN A CA 1
ATOM 2013 C C . GLN A 1 278 ? -24.860 -24.222 10.951 1.00 33.39 251 GLN A C 1
ATOM 2014 O O . GLN A 1 278 ? -24.296 -24.534 9.903 1.00 33.22 251 GLN A O 1
ATOM 2020 N N . GLU A 1 279 ? -25.861 -23.343 11.004 1.00 33.61 252 GLU A N 1
ATOM 2021 C CA . GLU A 1 279 ? -26.344 -22.637 9.814 1.00 34.46 252 GLU A CA 1
ATOM 2022 C C . GLU A 1 279 ? -25.340 -21.580 9.328 1.00 34.57 252 GLU A C 1
ATOM 2023 O O . GLU A 1 279 ? -25.188 -21.375 8.119 1.00 34.05 252 GLU A O 1
ATOM 2029 N N . LEU A 1 280 ? -24.667 -20.918 10.269 1.00 34.71 253 LEU A N 1
ATOM 2030 C CA . LEU A 1 280 ? -23.569 -20.004 9.943 1.00 35.16 253 LEU A CA 1
ATOM 2031 C C . LEU A 1 280 ? -22.491 -20.726 9.128 1.00 35.79 253 LEU A C 1
ATOM 2032 O O . LEU A 1 280 ? -22.100 -20.255 8.058 1.00 35.44 253 LEU A O 1
ATOM 2037 N N . ALA A 1 281 ? -22.039 -21.874 9.631 1.00 36.43 254 ALA A N 1
ATOM 2038 C CA . ALA A 1 281 ? -20.992 -22.665 8.973 1.00 37.23 254 ALA A CA 1
ATOM 2039 C C . ALA A 1 281 ? -21.408 -23.080 7.554 1.00 37.89 254 ALA A C 1
ATOM 2040 O O . ALA A 1 281 ? -20.634 -22.956 6.609 1.00 37.92 254 ALA A O 1
ATOM 2042 N N . ARG A 1 282 ? -22.649 -23.536 7.420 1.00 38.68 255 ARG A N 1
ATOM 2043 C CA . ARG A 1 282 ? -23.230 -23.885 6.128 1.00 39.63 255 ARG A CA 1
ATOM 2044 C C . ARG A 1 282 ? -23.323 -22.693 5.154 1.00 39.84 255 ARG A C 1
ATOM 2045 O O . ARG A 1 282 ? -23.166 -22.863 3.940 1.00 39.71 255 ARG A O 1
ATOM 2053 N N . GLN A 1 283 ? -23.589 -21.496 5.674 1.00 39.77 256 GLN A N 1
ATOM 2054 C CA . GLN A 1 283 ? -23.708 -20.313 4.825 1.00 39.89 256 GLN A CA 1
ATOM 2055 C C . GLN A 1 283 ? -22.360 -19.692 4.447 1.00 40.22 256 GLN A C 1
ATOM 2056 O O . GLN A 1 283 ? -22.309 -18.845 3.558 1.00 40.24 256 GLN A O 1
ATOM 2062 N N . LEU A 1 284 ? -21.286 -20.105 5.119 1.00 40.72 257 LEU A N 1
ATOM 2063 C CA . LEU A 1 284 ? -19.928 -19.647 4.807 1.00 41.37 257 LEU A CA 1
ATOM 2064 C C . LEU A 1 284 ? -19.075 -20.773 4.199 1.00 42.49 257 LEU A C 1
ATOM 2065 O O . LEU A 1 284 ? -17.842 -20.708 4.198 1.00 42.49 257 LEU A O 1
ATOM 2070 N N . GLU A 1 285 ? -19.748 -21.794 3.679 1.00 44.02 258 GLU A N 1
ATOM 2071 C CA . GLU A 1 285 ? -19.103 -22.966 3.090 1.00 45.65 258 GLU A CA 1
ATOM 2072 C C . GLU A 1 285 ? -18.197 -22.535 1.932 1.00 46.54 258 GLU A C 1
ATOM 2073 O O . GLU A 1 285 ? -18.638 -21.824 1.028 1.00 46.58 258 GLU A O 1
ATOM 2079 N N . GLY A 1 286 ? -16.934 -22.951 1.981 1.00 47.80 259 GLY A N 1
ATOM 2080 C CA . GLY A 1 286 ? -15.998 -22.749 0.873 1.00 48.71 259 GLY A CA 1
ATOM 2081 C C . GLY A 1 286 ? -15.342 -21.381 0.840 1.00 49.63 259 GLY A C 1
ATOM 2082 O O . GLY A 1 286 ? -14.857 -20.951 -0.209 1.00 49.88 259 GLY A O 1
ATOM 2083 N N . MET A 1 287 ? -15.320 -20.696 1.984 1.00 50.41 260 MET A N 1
ATOM 2084 C CA . MET A 1 287 ? -14.744 -19.357 2.067 1.00 50.85 260 MET A CA 1
ATOM 2085 C C . MET A 1 287 ? -13.478 -19.367 2.896 1.00 51.14 260 MET A C 1
ATOM 2086 O O . MET A 1 287 ? -13.278 -20.251 3.728 1.00 51.34 260 MET A O 1
ATOM 2091 N N . ASP A 1 288 ? -12.632 -18.369 2.667 1.00 51.40 261 ASP A N 1
ATOM 2092 C CA . ASP A 1 288 ? -11.454 -18.152 3.493 1.00 51.65 261 ASP A CA 1
ATOM 2093 C C . ASP A 1 288 ? -11.875 -17.543 4.828 1.00 51.18 261 ASP A C 1
ATOM 2094 O O . ASP A 1 288 ? -12.236 -16.366 4.893 1.00 51.14 261 ASP A O 1
ATOM 2099 N N . LEU A 1 289 ? -11.819 -18.350 5.884 1.00 50.75 262 LEU A N 1
ATOM 2100 C CA . LEU A 1 289 ? -12.174 -17.904 7.228 1.00 50.27 262 LEU A CA 1
ATOM 2101 C C . LEU A 1 289 ? -10.966 -18.012 8.155 1.00 49.92 262 LEU A C 1
ATOM 2102 O O . LEU A 1 289 ? -11.091 -18.438 9.309 1.00 50.27 262 LEU A O 1
ATOM 2107 N N . SER A 1 290 ? -9.797 -17.619 7.648 1.00 49.13 263 SER A N 1
ATOM 2108 C CA . SER A 1 290 ? -8.553 -17.701 8.418 1.00 48.57 263 SER A CA 1
ATOM 2109 C C . SER A 1 290 ? -8.408 -16.572 9.437 1.00 47.47 263 SER A C 1
ATOM 2110 O O . SER A 1 290 ? -7.672 -16.718 10.417 1.00 48.00 263 SER A O 1
ATOM 2113 N N . ASP A 1 291 ? -9.101 -15.456 9.209 1.00 45.80 264 ASP A N 1
ATOM 2114 C CA . ASP A 1 291 ? -9.033 -14.294 10.103 1.00 44.44 264 ASP A CA 1
ATOM 2115 C C . ASP A 1 291 ? -10.444 -13.889 10.550 1.00 42.42 264 ASP A C 1
ATOM 2116 O O . ASP A 1 291 ? -10.811 -12.718 10.488 1.00 42.87 264 ASP A O 1
ATOM 2121 N N . LEU A 1 292 ? -11.235 -14.863 10.988 1.00 39.67 265 LEU A N 1
ATOM 2122 C CA . LEU A 1 292 ? -12.619 -14.613 11.393 1.00 37.61 265 LEU A CA 1
ATOM 2123 C C . LEU A 1 292 ? -12.670 -14.354 12.893 1.00 35.73 265 LEU A C 1
ATOM 2124 O O . LEU A 1 292 ? -12.072 -15.100 13.672 1.00 35.08 265 LEU A O 1
ATOM 2129 N N . THR A 1 293 ? -13.382 -13.297 13.290 1.00 33.60 266 THR A N 1
ATOM 2130 C CA . THR A 1 293 ? -13.534 -12.939 14.698 1.00 31.77 266 THR A CA 1
ATOM 2131 C C . THR A 1 293 ? -14.975 -13.116 15.161 1.00 30.40 266 THR A C 1
ATOM 2132 O O . THR A 1 293 ? -15.913 -12.975 14.372 1.00 29.67 266 THR A O 1
ATOM 2136 N N . PHE A 1 294 ? -15.128 -13.460 16.439 1.00 28.91 267 PHE A N 1
ATOM 2137 C CA . PHE A 1 294 ? -16.425 -13.476 17.119 1.00 27.83 267 PHE A CA 1
ATOM 2138 C C . PHE A 1 294 ? -16.347 -12.609 18.368 1.00 26.80 267 PHE A C 1
ATOM 2139 O O . PHE A 1 294 ? -15.347 -12.613 19.067 1.00 26.61 267 PHE A O 1
ATOM 2147 N N . GLU A 1 295 ? -17.416 -11.869 18.635 1.00 25.85 268 GLU A N 1
ATOM 2148 C CA . GLU A 1 295 ? -17.550 -11.083 19.848 1.00 25.73 268 GLU A CA 1
ATOM 2149 C C . GLU A 1 295 ? -18.862 -11.528 20.474 1.00 25.02 268 GLU A C 1
ATOM 2150 O O . GLU A 1 295 ? -19.844 -11.730 19.764 1.00 25.21 268 GLU A O 1
ATOM 2156 N N . LEU A 1 296 ? -18.878 -11.705 21.787 1.00 24.36 269 LEU A N 1
ATOM 2157 C CA . LEU A 1 296 ? -20.033 -12.293 22.463 1.00 24.54 269 LEU A CA 1
ATOM 2158 C C . LEU A 1 296 ? -20.569 -11.345 23.525 1.00 23.95 269 LEU A C 1
ATOM 2159 O O . LEU A 1 296 ? -19.840 -10.947 24.413 1.00 24.85 269 LEU A O 1
ATOM 2164 N N . ILE A 1 297 ? -21.841 -10.985 23.442 1.00 23.68 270 ILE A N 1
ATOM 2165 C CA . ILE A 1 297 ? -22.419 -10.054 24.395 1.00 23.50 270 ILE A CA 1
ATOM 2166 C C . ILE A 1 297 ? -23.722 -10.605 24.942 1.00 23.33 270 ILE A C 1
ATOM 2167 O O . ILE A 1 297 ? -24.686 -10.766 24.200 1.00 22.63 270 ILE A O 1
ATOM 2172 N N . GLN A 1 298 ? -23.767 -10.850 26.247 1.00 23.48 271 GLN A N 1
ATOM 2173 C CA . GLN A 1 298 ? -25.002 -11.293 26.877 1.00 23.77 271 GLN A CA 1
ATOM 2174 C C . GLN A 1 298 ? -26.004 -10.147 26.958 1.00 23.44 271 GLN A C 1
ATOM 2175 O O . GLN A 1 298 ? -25.620 -8.981 27.058 1.00 23.72 271 GLN A O 1
ATOM 2181 N N . HIS A 1 299 ? -27.286 -10.493 26.933 1.00 23.27 272 HIS A N 1
ATOM 2182 C CA . HIS A 1 299 ? -28.341 -9.526 27.122 1.00 23.63 272 HIS A CA 1
ATOM 2183 C C . HIS A 1 299 ? -28.139 -8.750 28.422 1.00 24.17 272 HIS A C 1
ATOM 2184 O O . HIS A 1 299 ? -27.920 -9.344 29.479 1.00 24.41 272 HIS A O 1
ATOM 2191 N N . ARG A 1 300 ? -28.224 -7.429 28.329 1.00 24.72 273 ARG A N 1
ATOM 2192 C CA . ARG A 1 300 ? -28.174 -6.549 29.490 1.00 25.69 273 ARG A CA 1
ATOM 2193 C C . ARG A 1 300 ? -29.270 -5.510 29.394 1.00 26.13 273 ARG A C 1
ATOM 2194 O O . ARG A 1 300 ? -29.700 -5.152 28.291 1.00 25.63 273 ARG A O 1
ATOM 2202 N N . PHE A 1 301 ? -29.731 -5.026 30.543 1.00 26.37 274 PHE A N 1
ATOM 2203 C CA . PHE A 1 301 ? -30.715 -3.949 30.564 1.00 27.32 274 PHE A CA 1
ATOM 2204 C C . PHE A 1 301 ? -30.634 -3.156 31.865 1.00 28.28 274 PHE A C 1
ATOM 2205 O O . PHE A 1 301 ? -30.265 -3.700 32.917 1.00 26.66 274 PHE A O 1
ATOM 2213 N N . THR A 1 302 ? -30.942 -1.863 31.767 1.00 29.94 275 THR A N 1
ATOM 2214 C CA . THR A 1 302 ? -30.910 -0.967 32.916 1.00 31.42 275 THR A CA 1
ATOM 2215 C C . THR A 1 302 ? -32.291 -0.933 33.550 1.00 33.14 275 THR A C 1
ATOM 2216 O O . THR A 1 302 ? -33.259 -1.411 32.967 1.00 32.63 275 THR A O 1
ATOM 2220 N N . LYS A 1 303 ? -32.378 -0.381 34.756 1.00 35.60 276 LYS A N 1
ATOM 2221 C CA . LYS A 1 303 ? -33.677 -0.170 35.394 1.00 37.78 276 LYS A CA 1
ATOM 2222 C C . LYS A 1 303 ? -34.554 0.825 34.605 1.00 39.23 276 LYS A C 1
ATOM 2223 O O . LYS A 1 303 ? -35.714 0.541 34.358 1.00 39.71 276 LYS A O 1
ATOM 2229 N N . PRO A 1 304 ? -33.999 1.974 34.171 1.00 41.42 277 PRO A N 1
ATOM 2230 C CA . PRO A 1 304 ? -34.813 2.873 33.334 1.00 42.69 277 PRO A CA 1
ATOM 2231 C C . PRO A 1 304 ? -35.249 2.270 31.988 1.00 44.36 277 PRO A C 1
ATOM 2232 O O . PRO A 1 304 ? -36.328 2.597 31.489 1.00 44.53 277 PRO A O 1
ATOM 2236 N N . ALA A 1 305 ? -34.418 1.398 31.417 1.00 45.88 278 ALA A N 1
ATOM 2237 C CA . ALA A 1 305 ? -34.735 0.727 30.151 1.00 47.07 278 ALA A CA 1
ATOM 2238 C C . ALA A 1 305 ? -35.993 -0.145 30.217 1.00 47.81 278 ALA A C 1
ATOM 2239 O O . ALA A 1 305 ? -36.767 -0.184 29.261 1.00 48.25 278 ALA A O 1
ATOM 2241 N N . LYS A 1 306 ? -36.212 -0.827 31.337 1.00 49.02 279 LYS A N 1
ATOM 2242 C CA . LYS A 1 306 ? -37.388 -1.704 31.489 1.00 49.77 279 LYS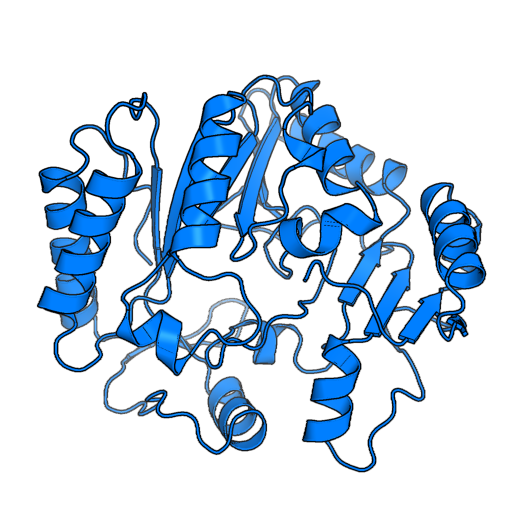 A CA 1
ATOM 2243 C C . LYS A 1 306 ? -38.716 -0.992 31.176 1.00 50.36 279 LYS A C 1
ATOM 2244 O O . LYS A 1 306 ? -39.399 -1.360 30.220 1.00 50.76 279 LYS A O 1
ATOM 2250 N N . ARG A 1 307 ? -39.091 0.005 31.980 1.00 50.86 280 ARG A N 1
ATOM 2251 C CA . ARG A 1 307 ? -40.393 0.678 31.802 1.00 51.13 280 ARG A CA 1
ATOM 2252 C C . ARG A 1 307 ? -40.485 1.464 30.488 1.00 50.75 280 ARG A C 1
ATOM 2253 O O . ARG A 1 307 ? -41.583 1.712 29.988 1.00 51.18 280 ARG A O 1
ATOM 2261 N N . VAL A 1 308 ? -39.340 1.845 29.933 1.00 50.37 281 VAL A N 1
ATOM 2262 C CA . VAL A 1 308 ? -39.287 2.416 28.593 1.00 50.12 281 VAL A CA 1
ATOM 2263 C C . VAL A 1 308 ? -39.714 1.375 27.551 1.00 49.82 281 VAL A C 1
ATOM 2264 O O . VAL A 1 308 ? -40.602 1.630 26.737 1.00 49.47 281 VAL A O 1
ATOM 2268 N N . ILE A 1 309 ? -39.078 0.203 27.596 1.00 49.48 282 ILE A N 1
ATOM 2269 C CA . ILE A 1 309 ? -39.362 -0.888 26.657 1.00 49.26 282 ILE A CA 1
ATOM 2270 C C . ILE A 1 309 ? -40.822 -1.326 26.754 1.00 49.52 282 ILE A C 1
ATOM 2271 O O . ILE A 1 309 ? -41.466 -1.612 25.741 1.00 49.21 282 ILE A O 1
ATOM 2276 N N . GLU A 1 310 ? -41.336 -1.337 27.979 1.00 49.92 283 GLU A N 1
ATOM 2277 C CA . GLU A 1 310 ? -42.686 -1.824 28.273 1.00 50.38 283 GLU A CA 1
ATOM 2278 C C . GLU A 1 310 ? -43.771 -1.026 27.549 1.00 50.29 283 GLU A C 1
ATOM 2279 O O . GLU A 1 310 ? -44.812 -1.580 27.199 1.00 50.79 283 GLU A O 1
ATOM 2285 N N . GLN A 1 311 ? -43.538 0.264 27.315 1.00 50.11 284 GLN A N 1
ATOM 2286 C CA . GLN A 1 311 ? -44.507 1.078 26.575 1.00 49.87 284 GLN A CA 1
ATOM 2287 C C . GLN A 1 311 ? -44.074 1.457 25.155 1.00 49.10 284 GLN A C 1
ATOM 2288 O O . GLN A 1 311 ? -44.842 2.100 24.442 1.00 49.40 284 GLN A O 1
ATOM 2294 N N . ARG A 1 312 ? -42.864 1.078 24.745 1.00 47.96 285 ARG A N 1
ATOM 2295 C CA . ARG A 1 312 ? -42.459 1.203 23.340 1.00 47.22 285 ARG A CA 1
ATOM 2296 C C . ARG A 1 312 ? -42.747 -0.073 22.559 1.00 46.25 285 ARG A C 1
ATOM 2297 O O . ARG A 1 312 ? -42.917 -0.032 21.338 1.00 46.05 285 ARG A O 1
ATOM 2305 N N . TYR A 1 313 ? -42.794 -1.203 23.263 1.00 45.13 286 TYR A N 1
ATOM 2306 C CA . TYR A 1 313 ? -43.097 -2.498 22.654 1.00 44.32 286 TYR A CA 1
ATOM 2307 C C . TYR A 1 313 ? -43.984 -3.311 23.604 1.00 44.03 286 TYR A C 1
ATOM 2308 O O . TYR A 1 313 ? -43.545 -4.308 24.171 1.00 43.70 286 TYR A O 1
ATOM 2317 N N . PRO A 1 314 ? -45.246 -2.881 23.775 1.00 43.87 287 PRO A N 1
ATOM 2318 C CA . PRO A 1 314 ? -46.146 -3.464 24.786 1.00 43.67 287 PRO A CA 1
ATOM 2319 C C . PRO A 1 314 ? -46.436 -4.960 24.639 1.00 43.28 287 PRO A C 1
ATOM 2320 O O . PRO A 1 314 ? -46.723 -5.620 25.637 1.00 43.50 287 PRO A O 1
ATOM 2324 N N . LYS A 1 315 ? -46.363 -5.496 23.425 1.00 42.74 288 LYS A N 1
ATOM 2325 C CA . LYS A 1 315 ? -46.650 -6.919 23.210 1.00 42.50 288 LYS A CA 1
ATOM 2326 C C . LYS A 1 315 ? -45.399 -7.796 23.045 1.00 41.34 288 LYS A C 1
ATOM 2327 O O . LYS A 1 315 ? -45.499 -8.932 22.571 1.00 41.55 288 LYS A O 1
ATOM 2333 N N . THR A 1 316 ? -44.230 -7.291 23.444 1.00 39.92 289 THR A N 1
ATOM 2334 C CA . THR A 1 316 ? -42.994 -8.079 23.348 1.00 38.49 289 THR A CA 1
ATOM 2335 C C . THR A 1 316 ? -42.995 -9.238 24.343 1.00 38.07 289 THR A C 1
ATOM 2336 O O . THR A 1 316 ? -43.510 -9.110 25.448 1.00 37.83 289 THR A O 1
ATOM 2340 N N . ARG A 1 317 ? -42.412 -10.365 23.948 1.00 37.59 290 ARG A N 1
ATOM 2341 C CA . ARG A 1 317 ? -42.200 -11.463 24.887 1.00 37.74 290 ARG A CA 1
ATOM 2342 C C . ARG A 1 317 ? -40.822 -11.397 25.551 1.00 36.82 290 ARG A C 1
ATOM 2343 O O . ARG A 1 317 ? -40.442 -12.313 26.274 1.00 36.74 290 ARG A O 1
ATOM 2351 N N . LEU A 1 318 ? -40.087 -10.309 25.320 1.00 35.48 291 LEU A N 1
ATOM 2352 C CA . LEU A 1 318 ? -38.786 -10.112 25.958 1.00 34.63 291 LEU A CA 1
ATOM 2353 C C . LEU A 1 318 ? -38.929 -10.192 27.483 1.00 34.44 291 LEU A C 1
ATOM 2354 O O . LEU A 1 318 ? -39.806 -9.557 28.061 1.00 34.23 291 LEU A O 1
ATOM 2359 N N . ASP A 1 319 ? -38.070 -10.983 28.120 1.00 34.51 292 ASP A N 1
ATOM 2360 C CA . ASP A 1 319 ? -38.125 -11.199 29.567 1.00 34.68 292 ASP A CA 1
ATOM 2361 C C . ASP A 1 319 ? -37.197 -10.197 30.251 1.00 34.42 292 ASP A C 1
ATOM 2362 O O . ASP A 1 319 ? -35.989 -10.220 30.037 1.00 34.02 292 ASP A O 1
ATOM 2367 N N . LEU A 1 320 ? -37.775 -9.305 31.048 1.00 34.24 293 LEU A N 1
ATOM 2368 C CA . LEU A 1 320 ? -37.000 -8.322 31.802 1.00 34.61 293 LEU A CA 1
ATOM 2369 C C . LEU A 1 320 ? -37.196 -8.535 33.303 1.00 35.00 293 LEU A C 1
ATOM 2370 O O . LEU A 1 320 ? -37.244 -7.580 34.083 1.00 34.33 293 LEU A O 1
ATOM 2375 N N . ASP A 1 321 ? -37.306 -9.804 33.688 1.00 35.94 294 ASP A N 1
ATOM 2376 C CA . ASP A 1 321 ? -37.420 -10.197 35.086 1.00 36.65 294 ASP A CA 1
ATOM 2377 C C . ASP A 1 321 ? -36.050 -10.046 35.746 1.00 37.00 294 ASP A C 1
ATOM 2378 O O . ASP A 1 321 ? -35.136 -10.822 35.477 1.00 36.97 294 ASP A O 1
ATOM 2383 N N . GLU A 1 322 ? -35.913 -9.027 36.589 1.00 37.65 295 GLU A N 1
ATOM 2384 C CA . GLU A 1 322 ? -34.661 -8.767 37.312 1.00 38.34 295 GLU A CA 1
ATOM 2385 C C . GLU A 1 322 ? -34.277 -9.872 38.307 1.00 38.27 295 GLU A C 1
ATOM 2386 O O . GLU A 1 322 ? -33.102 -10.009 38.656 1.00 38.23 295 GLU A O 1
ATOM 2392 N N . THR A 1 323 ? -35.251 -10.665 38.752 1.00 38.35 296 THR A N 1
ATOM 2393 C CA . THR A 1 323 ? -34.972 -11.762 39.688 1.00 38.59 296 THR A CA 1
ATOM 2394 C C . THR A 1 323 ? -34.225 -12.918 39.027 1.00 38.66 296 THR A C 1
ATOM 2395 O O . THR A 1 323 ? -33.661 -13.761 39.717 1.00 39.16 296 THR A O 1
ATOM 2399 N N . LYS A 1 324 ? -34.209 -12.943 37.695 1.00 38.82 297 LYS A N 1
ATOM 2400 C CA . LYS A 1 324 ? -33.436 -13.927 36.938 1.00 39.01 297 LYS A CA 1
ATOM 2401 C C . LYS A 1 324 ? -32.056 -13.396 36.545 1.00 38.32 297 LYS A C 1
ATOM 2402 O O . LYS A 1 324 ? -31.391 -13.985 35.695 1.00 39.18 297 LYS A O 1
ATOM 2408 N N . ARG A 1 325 ? -31.636 -12.287 37.159 1.00 37.38 298 ARG A N 1
ATOM 2409 C CA . ARG A 1 325 ? -30.431 -11.551 36.773 1.00 36.37 298 ARG A CA 1
ATOM 2410 C C . ARG A 1 325 ? -29.636 -11.134 37.999 1.00 35.52 298 ARG A C 1
ATOM 2411 O O . ARG A 1 325 ? -30.172 -11.138 39.108 1.00 35.57 298 ARG A O 1
ATOM 2419 N N . LYS A 1 326 ? -28.371 -10.770 37.801 1.00 34.35 299 LYS A N 1
ATOM 2420 C CA . LYS A 1 326 ? -27.599 -10.067 38.827 1.00 34.03 299 LYS A CA 1
ATOM 2421 C C . LYS A 1 326 ? -27.376 -8.614 38.401 1.00 32.98 299 LYS A C 1
ATOM 2422 O O . LYS A 1 326 ? -27.231 -8.326 37.210 1.00 31.90 299 LYS A O 1
ATOM 2428 N N . TYR A 1 327 ? -27.351 -7.713 39.378 1.00 32.16 300 TYR A N 1
ATOM 2429 C CA . TYR A 1 327 ? -27.108 -6.306 39.109 1.00 31.94 300 TYR A CA 1
ATOM 2430 C C . TYR A 1 327 ? -25.622 -6.004 39.159 1.00 32.35 300 TYR A C 1
ATOM 2431 O O . TYR A 1 327 ? -24.944 -6.266 40.155 1.00 32.39 300 TYR A O 1
ATOM 2440 N N . LYS A 1 328 ? -25.114 -5.470 38.060 1.00 32.43 301 LYS A N 1
ATOM 2441 C CA . LYS A 1 328 ? -23.747 -5.001 37.990 1.00 32.89 301 LYS A CA 1
ATOM 2442 C C . LYS A 1 328 ? -23.817 -3.491 38.191 1.00 32.77 301 LYS A C 1
ATOM 2443 O O . LYS A 1 328 ? -24.376 -2.774 37.352 1.00 31.59 301 LYS A O 1
ATOM 2449 N N . TRP A 1 329 ? -23.280 -3.009 39.311 1.00 32.73 302 TRP A N 1
ATOM 2450 C CA . TRP A 1 329 ? -23.355 -1.583 39.629 1.00 33.15 302 TRP A CA 1
ATOM 2451 C C . TRP A 1 329 ? -22.458 -0.797 38.686 1.00 33.65 302 TRP A C 1
ATOM 2452 O O . TRP A 1 329 ? -21.416 -1.287 38.247 1.00 33.77 302 TRP A O 1
ATOM 2463 N N . GLY A 1 330 ? -22.867 0.425 38.372 1.00 34.26 303 GLY A N 1
ATOM 2464 C CA . GLY A 1 330 ? -22.092 1.262 37.470 1.00 34.79 303 GLY A CA 1
ATOM 2465 C C . GLY A 1 330 ? -20.836 1.814 38.116 1.00 35.03 303 GLY A C 1
ATOM 2466 O O . GLY A 1 330 ? -20.700 1.804 39.343 1.00 34.58 303 GLY A O 1
ATOM 2467 N N . ARG A 1 331 ? -19.916 2.277 37.274 1.00 35.52 304 ARG A N 1
ATOM 2468 C CA . ARG A 1 331 ? -18.746 3.027 37.720 1.00 36.11 304 ARG A CA 1
ATOM 2469 C C . ARG A 1 331 ? -18.955 4.510 37.378 1.00 35.60 304 ARG A C 1
ATOM 2470 O O . ARG A 1 331 ? -19.229 5.313 38.270 1.00 35.69 304 ARG A O 1
ATOM 2478 N N . TYR A 1 332 ? -18.867 4.867 36.101 1.00 35.08 305 TYR A N 1
ATOM 2479 C CA . TYR A 1 332 ? -19.143 6.246 35.666 1.00 35.29 305 TYR A CA 1
ATOM 2480 C C . TYR A 1 332 ? -20.571 6.409 35.135 1.00 34.38 305 TYR A C 1
ATOM 2481 O O . TYR A 1 332 ? -21.098 7.523 35.070 1.00 33.78 305 TYR A O 1
ATOM 2490 N N . GLY A 1 333 ? -21.191 5.293 34.764 1.00 33.41 306 GLY A N 1
ATOM 2491 C CA . GLY A 1 333 ? -22.573 5.294 34.308 1.00 32.69 306 GLY A CA 1
ATOM 2492 C C . GLY A 1 333 ? -23.465 4.555 35.279 1.00 32.04 306 GLY A C 1
ATOM 2493 O O . GLY A 1 333 ? -23.040 4.183 36.374 1.00 32.17 306 GLY A O 1
ATOM 2494 N N . ILE A 1 334 ? -24.708 4.333 34.870 1.00 31.05 307 ILE A N 1
ATOM 2495 C CA . ILE A 1 334 ? -25.647 3.565 35.669 1.00 30.40 307 ILE A CA 1
ATOM 2496 C C . ILE A 1 334 ? -25.368 2.068 35.483 1.00 29.86 307 ILE A C 1
ATOM 2497 O O . ILE A 1 334 ? -24.832 1.643 34.454 1.00 29.05 307 ILE A O 1
ATOM 2502 N N . GLY A 1 335 ? -25.731 1.280 36.488 1.00 29.02 308 GLY A N 1
ATOM 2503 C CA . GLY A 1 335 ? -25.530 -0.158 36.446 1.00 28.83 308 GLY A CA 1
ATOM 2504 C C . GLY A 1 335 ? -26.494 -0.851 35.498 1.00 28.28 308 GLY A C 1
ATOM 2505 O O . GLY A 1 335 ? -27.334 -0.210 34.852 1.00 28.43 308 GLY A O 1
ATOM 2506 N N . LYS A 1 336 ? -26.373 -2.165 35.399 1.00 27.61 309 LYS A N 1
ATOM 2507 C CA . LYS A 1 336 ? -27.279 -2.933 34.552 1.00 27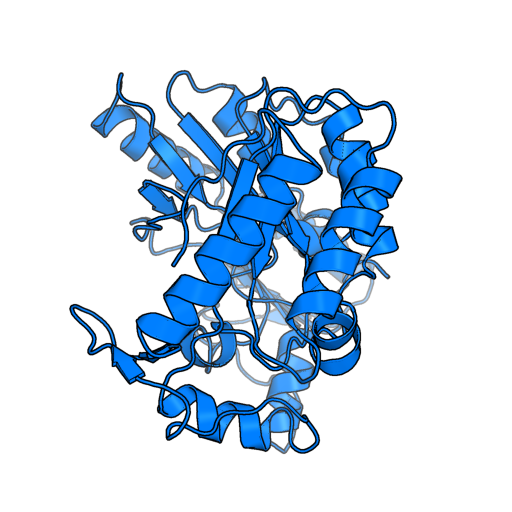.64 309 LYS A CA 1
ATOM 2508 C C . LYS A 1 336 ? -27.413 -4.374 35.027 1.00 27.02 309 LYS A C 1
ATOM 2509 O O . LYS A 1 336 ? -26.554 -4.887 35.758 1.00 26.90 309 LYS A O 1
ATOM 2515 N N . TYR A 1 337 ? -28.521 -4.992 34.635 1.00 26.54 310 TYR A N 1
ATOM 2516 C CA . TYR A 1 337 ? -28.785 -6.395 34.915 1.00 26.45 310 TYR A CA 1
ATOM 2517 C C . TYR A 1 337 ? -28.143 -7.230 33.822 1.00 26.36 310 TYR A C 1
ATOM 2518 O O . TYR A 1 337 ? -28.292 -6.913 32.627 1.00 26.05 310 TYR A O 1
ATOM 2527 N N . VAL A 1 338 ? -27.389 -8.249 34.239 1.00 26.08 311 VAL A N 1
ATOM 2528 C CA . VAL A 1 338 ? -26.839 -9.278 33.355 1.00 26.10 311 VAL A CA 1
ATOM 2529 C C . VAL A 1 338 ? -27.120 -10.645 34.006 1.00 26.66 311 VAL A C 1
ATOM 2530 O O . VAL A 1 338 ? -27.624 -10.695 35.130 1.00 26.73 311 VAL A O 1
ATOM 2534 N N . TYR A 1 339 ? -26.805 -11.746 33.331 1.00 26.57 312 TYR A N 1
ATOM 2535 C CA . TYR A 1 339 ? -27.034 -13.063 33.938 1.00 27.31 312 TYR A CA 1
ATOM 2536 C C . TYR A 1 339 ? -26.083 -13.274 35.113 1.00 28.04 312 TYR A C 1
ATOM 2537 O O . TYR A 1 339 ? -24.988 -12.721 35.147 1.00 27.06 312 TYR A O 1
ATOM 2546 N N . ARG A 1 340 ? -26.512 -14.063 36.092 1.00 29.99 313 ARG A N 1
ATOM 2547 C CA . ARG A 1 340 ? -25.627 -14.409 37.201 1.00 31.48 313 ARG A CA 1
ATOM 2548 C C . ARG A 1 340 ? -24.357 -15.054 36.646 1.00 32.07 313 ARG A C 1
ATOM 2549 O O . ARG A 1 340 ? -24.364 -15.617 35.549 1.00 31.72 313 ARG A O 1
ATOM 2557 N N . ASP A 1 341 ? -23.268 -14.938 37.395 1.00 33.39 314 ASP A N 1
ATOM 2558 C CA . ASP A 1 341 ? -21.942 -15.350 36.929 1.00 34.45 314 ASP A CA 1
ATOM 2559 C C . ASP A 1 341 ? -21.927 -16.775 36.365 1.00 34.39 314 ASP A C 1
ATOM 2560 O O . ASP A 1 341 ? -21.282 -17.044 35.351 1.00 34.30 314 ASP A O 1
ATOM 2565 N N . GLU A 1 342 ? -22.673 -17.670 37.000 1.00 34.69 315 G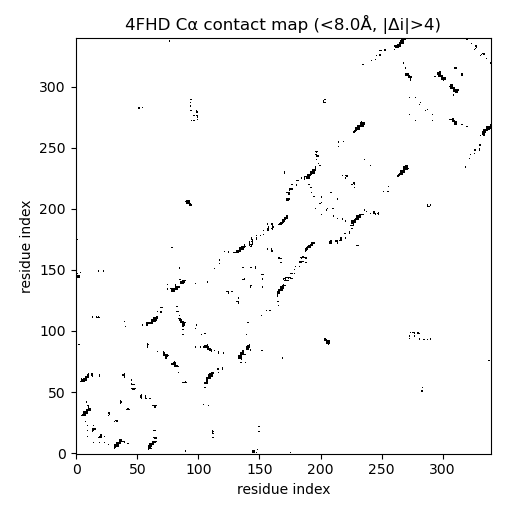LU A N 1
ATOM 2566 C CA . GLU A 1 342 ? -22.685 -19.087 36.620 1.00 35.25 315 GLU A CA 1
ATOM 2567 C C . GLU A 1 342 ? -23.466 -19.305 35.318 1.00 34.96 315 GLU A C 1
ATOM 2568 O O . GLU A 1 342 ? -23.066 -20.104 34.459 1.00 34.48 315 GLU A O 1
ATOM 2574 N N . GLU A 1 343 ? -24.574 -18.589 35.165 1.00 34.42 316 GLU A N 1
ATOM 2575 C CA . GLU A 1 343 ? -25.336 -18.666 33.924 1.00 34.48 316 GLU A CA 1
ATOM 2576 C C . GLU A 1 343 ? -24.594 -17.971 32.780 1.00 33.80 316 GLU A C 1
ATOM 2577 O O . GLU A 1 343 ? -24.657 -18.419 31.641 1.00 33.46 316 GLU A O 1
ATOM 2583 N N . ALA A 1 344 ? -23.881 -16.893 33.096 1.00 33.52 317 ALA A N 1
ATOM 2584 C CA . ALA A 1 344 ? -23.067 -16.182 32.107 1.00 33.48 317 ALA A CA 1
ATOM 2585 C C . ALA A 1 344 ? -21.907 -17.063 31.656 1.00 33.58 317 ALA A C 1
ATOM 2586 O O . ALA A 1 344 ? -21.560 -17.089 30.478 1.00 32.84 317 ALA A O 1
ATOM 2588 N N . LYS A 1 345 ? -21.324 -17.794 32.605 1.00 33.84 318 LYS A N 1
ATOM 2589 C CA . LYS A 1 345 ? -20.266 -18.763 32.315 1.00 34.40 318 LYS A CA 1
ATOM 2590 C C . LYS A 1 345 ? -20.753 -19.888 31.398 1.00 33.65 318 LYS A C 1
ATOM 2591 O O . LYS A 1 345 ? -20.045 -20.272 30.461 1.00 33.99 318 LYS A O 1
ATOM 2597 N N . GLU A 1 346 ? -21.949 -20.409 31.660 1.00 32.82 319 GLU A N 1
ATOM 2598 C CA . GLU A 1 346 ? -22.556 -21.430 30.787 1.00 32.53 319 GLU A CA 1
ATOM 2599 C C . GLU A 1 346 ? -22.648 -20.939 29.345 1.00 32.07 319 GLU A C 1
ATOM 2600 O O . GLU A 1 346 ? -22.298 -21.663 28.418 1.00 31.83 319 GLU A O 1
ATOM 2606 N N . LEU A 1 347 ? -23.133 -19.708 29.170 1.00 31.02 320 LEU A N 1
ATOM 2607 C CA . LEU A 1 347 ? -23.243 -19.109 27.849 1.00 30.62 320 LEU A CA 1
ATOM 2608 C C . LEU A 1 347 ? -21.874 -18.998 27.184 1.00 30.70 320 LEU A C 1
ATOM 2609 O O . LEU A 1 347 ? -21.714 -19.381 26.038 1.00 30.76 320 LEU A O 1
ATOM 2614 N N . GLU A 1 348 ? -20.890 -18.484 27.909 1.00 31.06 321 GLU A N 1
ATOM 2615 C CA . GLU A 1 348 ? -19.565 -18.302 27.346 1.00 31.59 321 GLU A CA 1
ATOM 2616 C C . GLU A 1 348 ? -18.982 -19.648 26.909 1.00 31.84 321 GLU A C 1
ATOM 2617 O O . GLU A 1 348 ? -18.547 -19.802 25.763 1.00 31.43 321 GLU A O 1
ATOM 2623 N N . ASP A 1 349 ? -19.009 -20.622 27.815 1.00 32.61 322 ASP A N 1
ATOM 2624 C CA . ASP A 1 349 ? -18.470 -21.955 27.548 1.00 32.96 322 ASP A CA 1
ATOM 2625 C C . ASP A 1 349 ? -19.154 -22.587 26.343 1.00 32.26 322 ASP A C 1
ATOM 2626 O O . ASP A 1 349 ? -18.497 -23.180 25.494 1.00 32.08 322 ASP A O 1
ATOM 2631 N N . THR A 1 350 ? -20.477 -22.446 26.262 1.00 31.85 323 THR A N 1
ATOM 2632 C CA . THR A 1 350 ? -21.249 -23.048 25.188 1.00 31.31 323 THR A CA 1
ATOM 2633 C C . THR A 1 350 ? -20.939 -22.409 23.826 1.00 31.68 323 THR A C 1
ATOM 2634 O O . THR A 1 350 ? -20.732 -23.127 22.839 1.00 30.74 323 THR A O 1
ATOM 2638 N N . MET A 1 351 ? -20.918 -21.073 23.772 1.00 31.80 324 MET A N 1
ATOM 2639 C CA . MET A 1 351 ? -20.590 -20.361 22.525 1.00 32.31 324 MET A CA 1
ATOM 2640 C C . MET A 1 351 ? -19.179 -20.700 22.058 1.00 32.06 324 MET A C 1
ATOM 2641 O O . MET A 1 351 ? -18.960 -20.946 20.880 1.00 31.97 324 MET A O 1
ATOM 2646 N N . ARG A 1 352 ? -18.222 -20.702 22.985 1.00 32.67 325 ARG A N 1
ATOM 2647 C CA . ARG A 1 352 ? -16.835 -21.029 22.653 1.00 33.18 325 ARG A CA 1
ATOM 2648 C C . ARG A 1 352 ? -16.695 -22.436 22.064 1.00 33.42 325 ARG A C 1
ATOM 2649 O O . ARG A 1 352 ? -15.952 -22.634 21.100 1.00 32.98 325 ARG A O 1
ATOM 2657 N N . ARG A 1 353 ? -17.418 -23.400 22.631 1.00 33.86 326 ARG A N 1
ATOM 2658 C CA . ARG A 1 353 ? -17.401 -24.771 22.118 1.00 34.63 326 ARG A CA 1
ATOM 2659 C C . ARG A 1 353 ? -17.987 -24.866 20.708 1.00 34.44 326 ARG A C 1
ATOM 2660 O O . ARG A 1 353 ? -17.443 -25.557 19.853 1.00 34.41 326 ARG A O 1
ATOM 2668 N N . TYR A 1 354 ? -19.095 -24.177 20.466 1.00 34.25 327 TYR A N 1
ATOM 2669 C CA . TYR A 1 354 ? -19.690 -24.167 19.135 1.00 34.27 327 TYR A CA 1
ATOM 2670 C C . TYR A 1 354 ? -18.751 -23.514 18.118 1.00 34.73 327 TYR A C 1
ATOM 2671 O O . TYR A 1 354 ? -18.580 -24.026 17.008 1.00 34.84 327 TYR A O 1
ATOM 2680 N N . ILE A 1 355 ? -18.133 -22.402 18.509 1.00 35.06 328 ILE A N 1
ATOM 2681 C CA . ILE A 1 355 ? -17.189 -21.701 17.640 1.00 35.65 328 ILE A CA 1
ATOM 2682 C C . ILE A 1 355 ? -15.964 -22.586 17.340 1.00 36.72 328 ILE A C 1
ATOM 2683 O O . ILE A 1 355 ? -15.495 -22.624 16.206 1.00 36.73 328 ILE A O 1
ATOM 2688 N N . GLU A 1 356 ? -15.484 -23.310 18.351 1.00 37.77 329 GLU A N 1
ATOM 2689 C CA . GLU A 1 356 ? -14.397 -24.288 18.191 1.00 39.25 329 GLU A CA 1
ATOM 2690 C C . GLU A 1 356 ? -14.798 -25.443 17.252 1.00 39.45 329 GLU A C 1
ATOM 2691 O O . GLU A 1 356 ? -14.014 -25.866 16.403 1.00 39.45 329 GLU A O 1
ATOM 2697 N N . GLN A 1 357 ? -16.026 -25.930 17.407 1.00 39.67 330 GLN A N 1
ATOM 2698 C CA . GLN A 1 357 ? -16.556 -27.025 16.590 1.00 39.90 330 GLN A CA 1
ATOM 2699 C C . GLN A 1 357 ? -16.728 -26.646 15.120 1.00 39.50 330 GLN A C 1
ATOM 2700 O O . GLN A 1 357 ? -16.334 -27.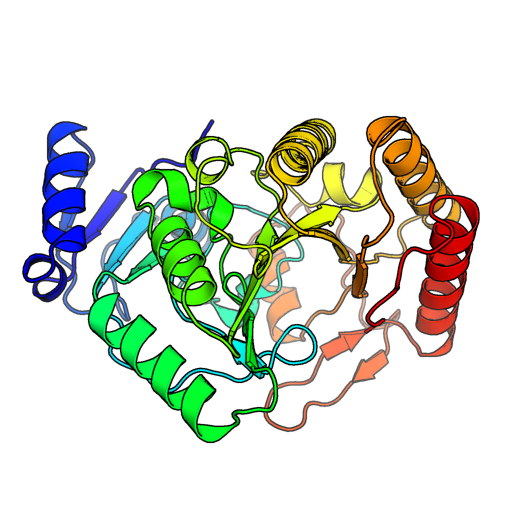402 14.225 1.00 39.37 330 GLN A O 1
ATOM 2706 N N . PHE A 1 358 ? -17.315 -25.478 14.872 1.00 38.63 331 PHE A N 1
ATOM 2707 C CA . PHE A 1 358 ? -17.701 -25.094 13.518 1.00 38.27 331 PHE A CA 1
ATOM 2708 C C . PHE A 1 358 ? -16.707 -24.179 12.815 1.00 37.79 331 PHE A C 1
ATOM 2709 O O . PHE A 1 358 ? -16.647 -24.168 11.589 1.00 37.50 331 PHE A O 1
ATOM 2717 N N . PHE A 1 359 ? -15.938 -23.418 13.590 1.00 37.38 332 PHE A N 1
ATOM 2718 C CA . PHE A 1 359 ? -14.988 -22.450 13.040 1.00 37.16 332 PHE A CA 1
ATOM 2719 C C . PHE A 1 359 ? -13.630 -22.568 13.728 1.00 37.23 332 PHE A C 1
ATOM 2720 O O . PHE A 1 359 ? -13.178 -21.626 14.372 1.00 36.87 332 PHE A O 1
ATOM 2728 N N . PRO A 1 360 ? -12.966 -23.734 13.584 1.00 37.84 333 PRO A N 1
ATOM 2729 C CA . PRO A 1 360 ? -11.635 -23.903 14.152 1.00 38.09 333 PRO A CA 1
ATOM 2730 C C . PRO A 1 360 ? -10.678 -22.840 13.619 1.00 38.38 333 PRO A C 1
ATOM 2731 O O . PRO A 1 360 ? -10.725 -22.501 12.437 1.00 38.19 333 PRO A O 1
ATOM 2735 N N . GLY A 1 361 ? -9.840 -22.302 14.498 1.00 38.74 334 GLY A N 1
ATOM 2736 C CA . GLY A 1 361 ? -8.993 -21.170 14.150 1.00 38.76 334 GLY A CA 1
ATOM 2737 C C . GLY A 1 361 ? -9.611 -19.800 14.421 1.00 38.59 334 GLY A C 1
ATOM 2738 O O . GLY A 1 361 ? -8.879 -18.839 14.651 1.00 39.22 334 GLY A O 1
ATOM 2739 N N . ALA A 1 362 ? -10.941 -19.691 14.385 1.00 38.10 335 ALA A N 1
ATOM 2740 C CA . ALA A 1 362 ? -11.614 -18.396 14.586 1.00 37.38 335 ALA A CA 1
ATOM 2741 C C . ALA A 1 362 ? -11.330 -17.859 15.982 1.00 37.03 335 ALA A C 1
ATOM 2742 O O . ALA A 1 362 ? -11.229 -18.627 16.937 1.00 37.19 335 ALA A O 1
ATOM 2744 N N . TYR A 1 363 ? -11.185 -16.542 16.099 1.00 36.12 336 TYR A N 1
ATOM 2745 C CA . TYR A 1 363 ? -10.784 -15.935 17.359 1.00 35.52 336 TYR A CA 1
ATOM 2746 C C . TYR A 1 363 ? -11.957 -15.265 18.057 1.00 34.61 336 TYR A C 1
ATOM 2747 O O . TYR A 1 363 ? -12.587 -14.359 17.504 1.00 34.72 336 TYR A O 1
ATOM 2756 N N . VAL A 1 364 ? -12.236 -15.698 19.279 1.00 33.21 337 VAL A N 1
ATOM 2757 C CA . VAL A 1 364 ? -13.241 -15.043 20.103 1.00 32.29 337 VAL A CA 1
ATOM 2758 C C . VAL A 1 364 ? -12.560 -13.896 20.820 1.00 31.53 337 VAL A C 1
ATOM 2759 O O . VAL A 1 364 ? -11.660 -14.110 21.626 1.00 31.07 337 VAL A O 1
ATOM 2763 N N . GLN A 1 365 ? -12.980 -12.673 20.516 1.00 30.87 338 GLN A N 1
ATOM 2764 C CA . GLN A 1 365 ? -12.270 -11.490 20.997 1.00 30.62 338 GLN A CA 1
ATOM 2765 C C . GLN A 1 365 ? -12.591 -11.197 22.451 1.00 30.26 338 GLN A C 1
ATOM 2766 O O . GLN A 1 365 ? -11.723 -10.801 23.216 1.00 30.07 338 GLN A O 1
ATOM 2772 N N . TYR A 1 366 ? -13.847 -11.380 22.827 1.00 29.72 339 TYR A N 1
ATOM 2773 C CA . TYR A 1 366 ? -14.249 -11.204 24.214 1.00 29.48 339 TYR A CA 1
ATOM 2774 C C . TYR A 1 366 ? -15.642 -11.779 24.412 1.00 29.29 339 TYR A C 1
ATOM 2775 O O . TYR A 1 366 ? -16.369 -11.996 23.444 1.00 28.13 339 TYR A O 1
ATOM 2784 N N . PHE A 1 367 ? -15.962 -12.053 25.674 1.00 29.70 340 PHE A N 1
ATOM 2785 C CA . PHE A 1 367 ? -17.324 -12.263 26.133 1.00 30.34 340 PHE A CA 1
ATOM 2786 C C . PHE A 1 367 ? -17.610 -11.189 27.181 1.00 30.99 340 PHE A C 1
ATOM 2787 O O . PHE A 1 367 ? -16.790 -10.945 28.074 1.00 30.83 340 PHE A O 1
ATOM 2795 N N . THR A 1 368 ? -18.770 -10.555 27.089 1.00 31.50 341 THR A N 1
ATOM 2796 C CA . THR A 1 368 ? -19.195 -9.634 28.132 1.00 32.33 341 THR A CA 1
ATOM 2797 C C . THR A 1 368 ? -20.705 -9.716 28.378 1.00 32.65 341 THR A C 1
ATOM 2798 O O . THR A 1 3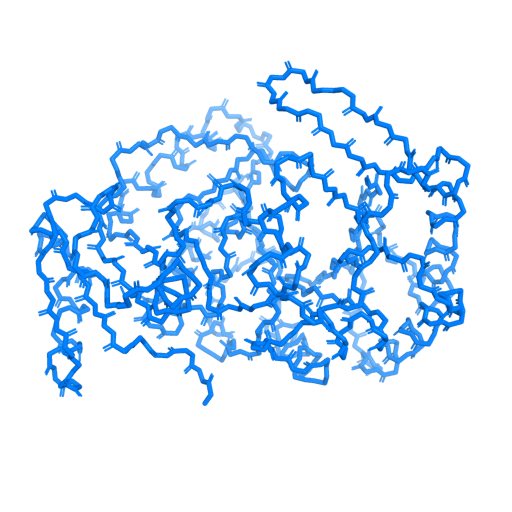68 ? -21.207 -9.269 29.422 1.00 33.26 341 THR A O 1
#

Radius of gyration: 19.86 Å; Cα contacts (8 Å, |Δi|>4): 627; chains: 1; bounding box: 53×53×45 Å

Secondary structure (DSSP, 8-state):
-----SEEEE-GGGGGSHHHHHHHHHHHHTT-EEEE-SBTTB----S-SSHHHHHHHHTTEEEEE-----SPPEETTTEEEE--SEEB-S---TT-THHHHTTT--SEEEE--HHHHHHHHHHHHHHHTTS-EEEES-SSB-HHHHHTTT-HHHHHHHHHHH-SSEEEEEEES----GGGTT---TT-EEEEEEE--HHHHHHH-TTS--HHHHHHHHHHHHHTT-EEEEEEEEE---TTHHHHHHHHHHHHHHHTTTS--TT-EEEEEE--B-HHHHHHHHHHSTT------GGGSEEE--SSS--EEE--HHHHHHHHHHHHHHHHHHSTT-EEEEE-

Sequence (340 aa):
KPFVPKLVYFEPEALSYPLGKELYEKFTQMGIKIRETTSHNQVRGIPGETELARYRNAKSTLVVGVRRTLKFDSSKPSAEYAIPLATGCMGHCHYCYLQTTLGSKPYIRVYVNLDDIFAQAQKYINERAPEITRFEAACTSDIVGIDHLTHSLKKAIEFIGATDYGRLRFVTKYEHVDHLLDARHNGKTRFRFSINSRYVINHFEPGTSSFDGRLAAARKVAGAGYKLGFVVAPIYRHEGWERGYFELFQELARQLEGMDLSDLTFELIQHRFTKPAKRVIEQRYPKTRLDLDETKRKYKWGRYGIGKYVYRDEEAKELEDTMRRYIEQFFPGAYVQYFT

Foldseek 3Di:
DQQDAQEEEEEPVLCVFPLSVVLVVVCVVVVHHYYYDNALVDRPDQDDPDDLRSLLSLLRYEYEEAPPPQDFDQDPPVFRTAQEFKAAENWFFLQDPLCVVVVPRRHIYGHRPLVSRLVSVVVVQVVDPPAAGEYEHARGYQCQSNCVSRVSVLVVLQSQLPDNRYAYEYEHQALPCVVNLQRSNNQRYEYEYEDEFPVSCVQGIPPGDDPLSRLVSQVSNVVSVYRYEYEHPQQEPDVVSLVRVLVRLVVSLVSCPPGPCLEYEYEAEHRKDAPVRVVSSCVNPVPGPDDPPLVQWDWDQDDPDGIITGGPPVVQVVSVVSNVVSCCVRPPNYYYSDHD

B-factor: mean 32.81, std 8.12, range [21.4, 75.89]

Solvent-accessible surface area: 15977 Å² total; per-residue (Å²): 193,63,25,60,3,154,10,0,3,6,0,58,90,0,86,97,55,113,16,0,121,99,0,93,82,73,0,62,163,97,67,29,125,45,85,134,6,102,32,7,74,46,18,166,54,24,67,21,171,81,110,49,32,98,10,129,52,2,20,23,1,0,0,0,0,12,49,120,84,54,163,9,103,82,11,137,80,16,2,33,41,13,4,15,2,4,10,1,17,19,5,37,11,24,23,31,121,18,8,48,84,23,21,87,65,23,8,0,20,2,0,6,1,17,99,50,0,27,47,39,0,58,112,24,3,95,134,64,40,103,106,51,0,102,0,7,4,9,38,39,10,12,2,0,1,1,0,48,10,10,67,3,0,38,117,0,0,41,40,0,6,86,11,106,83,0,52,2,10,0,28,1,30,14,41,28,0,89,33,0,52,108,7,178,20,100,34,31,0,22,0,6,0,12,0,2,0,192,43,0,22,106,70,1,7,61,53,28,8,66,31,89,8,0,0,33,1,0,87,87,0,28,69,32,46,9,46,10,0,0,5,0,13,12,0,10,63,12,163,49,37,98,172,13,0,56,78,8,0,90,60,0,26,140,22,2,135,91,58,123,46,93,83,4,5,0,0,0,47,11,4,55,9,23,110,68,6,67,199,39,3,96,102,44,19,84,194,34,134,16,50,12,46,80,102,104,7,68,53,99,210,40,229,208,56,110,3,46,19,4,12,104,89,113,58,11,101,81,0,34,53,4,0,98,126,18,4,134,112,47,8,102,78,19,140,15,59,36,38,54